Protein AF-0000000066281704 (afdb_homodimer)

Nearest PDB structures (foldseek):
  2lcq-assembly1_A  TM=7.333E-01  e=1.229E-03  Pyrococcus horikoshii OT3
  7by2-assembly1_B-2  TM=7.118E-01  e=7.575E-03  Klebsiella pneumoniae
  4dio-assembly1_B  TM=2.369E-01  e=4.010E+00  Sinorhizobium meliloti SM11
  2lcq-assembly1_A  TM=7.331E-01  e=1.229E-03  Pyrococcus horikoshii OT3
  7by2-assembly1_B-2  TM=7.119E-01  e=7.575E-03  Klebsiella pneumoniae

InterPro domains:
  IPR002716 PIN domain [PF01850] (2-111)
  IPR022907 VapC family [MF_00265] (2-119)
  IPR029060 PIN-like domain superfamily [SSF88723] (1-117)

Structure (mmCIF, N/CA/C/O backbone):
data_AF-0000000066281704-model_v1
#
loop_
_entity.id
_entity.type
_entity.pdbx_description
1 polymer 'Ribonuclease VapC32'
#
loop_
_atom_site.group_PDB
_atom_site.id
_atom_site.type_symbol
_atom_site.label_atom_id
_atom_site.label_alt_id
_atom_site.label_comp_id
_atom_site.label_asym_id
_atom_site.label_entity_id
_atom_site.label_seq_id
_atom_site.pdbx_PDB_ins_code
_atom_site.Cartn_x
_atom_site.Cartn_y
_atom_site.Cartn_z
_atom_site.occupancy
_atom_site.B_iso_or_equiv
_atom_site.auth_seq_id
_atom_site.auth_comp_id
_atom_site.auth_asym_id
_atom_site.auth_atom_id
_atom_site.pdbx_PDB_model_num
ATOM 1 N N . MET A 1 1 ? -9.922 14.062 14.898 1 96.94 1 MET A N 1
ATOM 2 C CA . MET A 1 1 ? -8.648 13.797 14.234 1 96.94 1 MET A CA 1
ATOM 3 C C . MET A 1 1 ? -8.859 13.508 12.75 1 96.94 1 MET A C 1
ATOM 5 O O . MET A 1 1 ? -9.828 12.844 12.375 1 96.94 1 MET A O 1
ATOM 9 N N . ILE A 1 2 ? -7.961 14.07 11.945 1 98.62 2 ILE A N 1
ATOM 10 C CA . ILE A 1 2 ? -8.102 13.93 10.5 1 98.62 2 ILE A CA 1
ATOM 11 C C . ILE A 1 2 ? -6.891 13.195 9.93 1 98.62 2 ILE A C 1
ATOM 13 O O . ILE A 1 2 ? -5.75 13.633 10.117 1 98.62 2 ILE A O 1
ATOM 17 N N . LEU A 1 3 ? -7.156 12.055 9.312 1 98.88 3 LEU A N 1
ATOM 18 C CA . LEU A 1 3 ? -6.105 11.398 8.539 1 98.88 3 LEU A CA 1
ATOM 19 C C . LEU A 1 3 ? -5.918 12.086 7.191 1 98.88 3 LEU A C 1
ATOM 21 O O . LEU A 1 3 ? -6.828 12.094 6.359 1 98.88 3 LEU A O 1
ATOM 25 N N . VAL A 1 4 ? -4.723 12.648 7.016 1 98.75 4 VAL A N 1
ATOM 26 C CA . VAL A 1 4 ? -4.434 13.391 5.793 1 98.75 4 VAL A CA 1
ATOM 27 C C . VAL A 1 4 ? -3.758 12.469 4.781 1 98.75 4 VAL A C 1
ATOM 29 O O . VAL A 1 4 ? -2.686 11.922 5.051 1 98.75 4 VAL A O 1
ATOM 32 N N . ASP A 1 5 ? -4.348 12.312 3.641 1 98.5 5 ASP A N 1
ATOM 33 C CA . ASP A 1 5 ? -3.896 11.406 2.584 1 98.5 5 ASP A CA 1
ATOM 34 C C . ASP A 1 5 ? -2.74 12.016 1.796 1 98.5 5 ASP A C 1
ATOM 36 O O . ASP A 1 5 ? -2.506 13.227 1.864 1 98.5 5 ASP A O 1
ATOM 40 N N . THR A 1 6 ? -2.078 11.148 1.056 1 98.19 6 THR A N 1
ATOM 41 C CA . THR A 1 6 ? -0.899 11.516 0.283 1 98.19 6 THR A CA 1
ATOM 42 C C . THR A 1 6 ? -1.22 12.656 -0.681 1 98.19 6 THR A C 1
ATOM 44 O O . THR A 1 6 ? -0.426 13.586 -0.838 1 98.19 6 THR A O 1
ATOM 47 N N . SER A 1 7 ? -2.377 12.617 -1.315 1 97 7 SER A N 1
ATOM 48 C CA . SER A 1 7 ? -2.756 13.609 -2.314 1 97 7 SER A CA 1
ATOM 49 C C . SER A 1 7 ? -2.807 15.008 -1.708 1 97 7 SER A C 1
ATOM 51 O O . SER A 1 7 ? -2.453 15.992 -2.367 1 97 7 SER A O 1
ATOM 53 N N . VAL A 1 8 ? -3.188 15.156 -0.503 1 98.06 8 VAL A N 1
ATOM 54 C CA . VAL A 1 8 ? -3.275 16.453 0.181 1 98.06 8 VAL A CA 1
ATOM 55 C C . VAL A 1 8 ? -1.877 16.922 0.574 1 98.06 8 VAL A C 1
ATOM 57 O O . VAL A 1 8 ? -1.531 18.078 0.376 1 98.06 8 VAL A O 1
ATOM 60 N N . TRP A 1 9 ? -1.054 16.031 1.087 1 98.25 9 TRP A N 1
ATOM 61 C CA . TRP A 1 9 ? 0.302 16.359 1.504 1 98.25 9 TRP A CA 1
ATOM 62 C C . TRP A 1 9 ? 1.131 16.859 0.32 1 98.25 9 TRP A C 1
ATOM 64 O O . TRP A 1 9 ? 1.892 17.812 0.44 1 98.25 9 TRP A O 1
ATOM 74 N N . ILE A 1 10 ? 1.032 16.188 -0.799 1 96.81 10 ILE A N 1
ATOM 75 C CA . ILE A 1 10 ? 1.797 16.547 -1.987 1 96.81 10 ILE A CA 1
ATOM 76 C C . ILE A 1 10 ? 1.484 17.984 -2.383 1 96.81 10 ILE A C 1
ATOM 78 O O . ILE A 1 10 ? 2.395 18.781 -2.656 1 96.81 10 ILE A O 1
ATOM 82 N N . GLU A 1 11 ? 0.236 18.344 -2.381 1 96.06 11 GLU A N 1
ATOM 83 C CA . GLU A 1 11 ? -0.161 19.703 -2.729 1 96.06 11 GLU A CA 1
ATOM 84 C C . GLU A 1 11 ? 0.343 20.703 -1.692 1 96.06 11 GLU A C 1
ATOM 86 O O . GLU A 1 11 ? 0.823 21.781 -2.047 1 96.06 11 GLU A O 1
ATOM 91 N N . HIS A 1 12 ? 0.204 20.312 -0.448 1 97.31 12 HIS A N 1
ATOM 92 C CA . HIS A 1 12 ? 0.655 21.188 0.632 1 97.31 12 HIS A CA 1
ATOM 93 C C . HIS A 1 12 ? 2.152 21.469 0.53 1 97.31 12 HIS A C 1
ATOM 95 O O . HIS A 1 12 ? 2.602 22.578 0.792 1 97.31 12 HIS A O 1
ATOM 101 N N . LEU A 1 13 ? 2.932 20.438 0.185 1 97.12 13 LEU A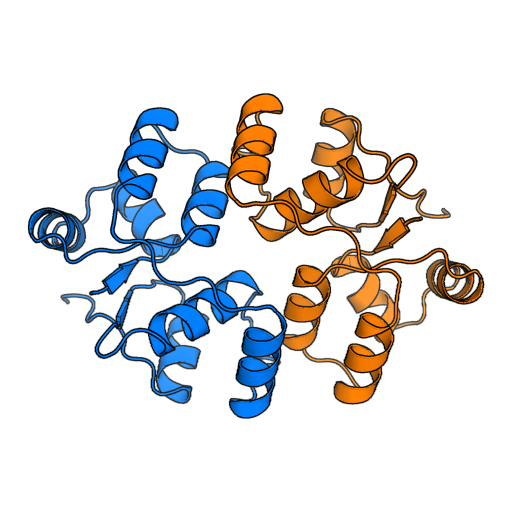 N 1
ATOM 102 C CA . LEU A 1 13 ? 4.383 20.562 0.118 1 97.12 13 LEU A CA 1
ATOM 103 C C . LEU A 1 13 ? 4.801 21.422 -1.068 1 97.12 13 LEU A C 1
ATOM 105 O O . LEU A 1 13 ? 5.902 21.984 -1.081 1 97.12 13 LEU A O 1
ATOM 109 N N . ARG A 1 14 ? 3.945 21.516 -2.086 1 95.44 14 ARG A N 1
ATOM 110 C CA . ARG A 1 14 ? 4.184 22.422 -3.215 1 95.44 14 ARG A CA 1
ATOM 111 C C . ARG A 1 14 ? 3.775 23.844 -2.875 1 95.44 14 ARG A C 1
ATOM 113 O O . ARG A 1 14 ? 4.488 24.797 -3.201 1 95.44 14 ARG A O 1
ATOM 120 N N . ALA A 1 15 ? 2.564 23.922 -2.377 1 96.44 15 ALA A N 1
ATOM 121 C CA . ALA A 1 15 ? 1.983 25.188 -1.916 1 96.44 15 ALA A CA 1
ATOM 122 C C . ALA A 1 15 ? 1.178 24.984 -0.636 1 96.44 15 ALA A C 1
ATOM 124 O O . ALA A 1 15 ? 0.18 24.25 -0.632 1 96.44 15 ALA A O 1
ATOM 125 N N . ALA A 1 16 ? 1.644 25.688 0.347 1 96.44 16 ALA A N 1
ATOM 126 C CA . ALA A 1 16 ? 1.054 25.469 1.665 1 96.44 16 ALA A CA 1
ATOM 127 C C . ALA A 1 16 ? -0.467 25.578 1.611 1 96.44 16 ALA A C 1
ATOM 129 O O . ALA A 1 16 ? -1.005 26.516 1.021 1 96.44 16 ALA A O 1
ATOM 130 N N . ASP A 1 17 ? -1.1 24.641 2.133 1 96.31 17 ASP A N 1
ATOM 131 C CA . ASP A 1 17 ? -2.549 24.641 2.312 1 96.31 17 ASP A CA 1
ATOM 132 C C . ASP A 1 17 ? -2.934 25.219 3.668 1 96.31 17 ASP A C 1
ATOM 134 O O . ASP A 1 17 ? -2.539 24.703 4.711 1 96.31 17 ASP A O 1
ATOM 138 N N . ALA A 1 18 ? -3.721 26.297 3.668 1 96.94 18 ALA A N 1
ATOM 139 C CA . ALA A 1 18 ? -4.035 27.047 4.883 1 96.94 18 ALA A CA 1
ATOM 140 C C . ALA A 1 18 ? -4.797 26.172 5.879 1 96.94 18 ALA A C 1
ATOM 142 O O . ALA A 1 18 ? -4.566 26.25 7.086 1 96.94 18 ALA A O 1
ATOM 143 N N . ARG A 1 19 ? -5.664 25.438 5.363 1 96.75 19 ARG A N 1
ATOM 144 C CA . ARG A 1 19 ? -6.441 24.562 6.242 1 96.75 19 ARG A CA 1
ATOM 145 C C . ARG A 1 19 ? -5.547 23.531 6.91 1 96.75 19 ARG A C 1
ATOM 147 O O . ARG A 1 19 ? -5.68 23.266 8.109 1 96.75 19 ARG A O 1
ATOM 154 N N . LEU A 1 20 ? -4.672 22.906 6.164 1 97.88 20 LEU A N 1
ATOM 155 C CA . LEU A 1 20 ? -3.766 21.922 6.746 1 97.88 20 LEU A CA 1
ATOM 156 C C . LEU A 1 20 ? -2.857 22.562 7.789 1 97.88 20 LEU A C 1
ATOM 158 O O . LEU A 1 20 ? -2.596 21.984 8.844 1 97.88 20 LEU A O 1
ATOM 162 N N . VAL A 1 21 ? -2.385 23.734 7.551 1 97.69 21 VAL A N 1
ATOM 163 C CA . VAL A 1 21 ? -1.551 24.453 8.5 1 97.69 21 VAL A CA 1
ATOM 164 C C . VAL A 1 21 ? -2.307 24.641 9.812 1 97.69 21 VAL A C 1
ATOM 166 O O . VAL A 1 21 ? -1.746 24.438 10.898 1 97.69 21 VAL A O 1
ATOM 169 N N . GLU A 1 22 ? -3.506 25.031 9.641 1 97.44 22 GLU A N 1
ATOM 170 C CA . GLU A 1 22 ? -4.336 25.203 10.828 1 97.44 22 GLU A CA 1
ATOM 171 C C . GLU A 1 22 ? -4.484 23.891 11.594 1 97.44 22 GLU A C 1
ATOM 173 O O . GLU A 1 22 ? -4.336 23.859 12.82 1 97.44 22 GLU A O 1
ATOM 178 N N . LEU A 1 23 ? -4.801 22.828 10.898 1 97.75 23 LEU A N 1
ATOM 179 C CA . LEU A 1 23 ? -4.98 21.516 11.516 1 97.75 23 LEU A CA 1
ATOM 180 C C . LEU A 1 23 ? -3.703 21.078 12.219 1 97.75 23 LEU A C 1
ATOM 182 O O . LEU A 1 23 ? -3.76 20.484 13.305 1 97.75 23 LEU A O 1
ATOM 186 N N . LEU A 1 24 ? -2.604 21.297 11.586 1 97.88 24 LEU A N 1
ATOM 187 C CA . LEU A 1 24 ? -1.313 20.953 12.172 1 97.88 24 LEU A CA 1
ATOM 188 C C . LEU A 1 24 ? -1.088 21.734 13.469 1 97.88 24 LEU A C 1
ATOM 190 O O . LEU A 1 24 ? -0.642 21.172 14.469 1 97.88 24 LEU A O 1
ATOM 194 N N . GLY A 1 25 ? -1.4 22.984 13.398 1 97.62 25 GLY A N 1
ATOM 195 C CA . GLY A 1 25 ? -1.274 23.828 14.586 1 97.62 25 GLY A CA 1
ATOM 196 C C . GLY A 1 25 ? -2.164 23.375 15.727 1 97.62 25 GLY A C 1
ATOM 197 O O . GLY A 1 25 ? -1.792 23.5 16.891 1 97.62 25 GLY A O 1
ATOM 198 N N . ASP A 1 26 ? -3.275 22.844 15.43 1 97.75 26 ASP A N 1
ATOM 199 C CA . ASP A 1 26 ? -4.258 22.406 16.422 1 97.75 26 ASP A CA 1
ATOM 200 C C . ASP A 1 26 ? -4.039 20.953 16.828 1 97.75 26 ASP A C 1
ATOM 202 O O . ASP A 1 26 ? -4.824 20.391 17.594 1 97.75 26 ASP A O 1
ATOM 206 N N . ASP A 1 27 ? -3.018 20.297 16.312 1 97.75 27 ASP A N 1
ATOM 207 C CA . ASP A 1 27 ? -2.73 18.891 16.562 1 97.75 27 ASP A CA 1
ATOM 208 C C . ASP A 1 27 ? -3.92 18 16.188 1 97.75 27 ASP A C 1
ATOM 210 O O . ASP A 1 27 ? -4.27 17.078 16.922 1 97.75 27 ASP A O 1
ATOM 214 N N . GLU A 1 28 ? -4.492 18.406 15.031 1 97.88 28 GLU A N 1
ATOM 215 C CA . GLU A 1 28 ? -5.695 17.688 14.602 1 97.88 28 GLU A CA 1
ATOM 216 C C . GLU A 1 28 ? -5.441 16.906 13.32 1 97.88 28 GLU A C 1
ATOM 218 O O . GLU A 1 28 ? -6.324 16.188 12.836 1 97.88 28 GLU A O 1
ATOM 223 N N . ALA A 1 29 ? -4.254 17.031 12.766 1 98.44 29 ALA A N 1
ATOM 224 C CA . ALA A 1 29 ? -3.855 16.25 11.594 1 98.44 29 ALA A CA 1
ATOM 225 C C . ALA A 1 29 ? -3.076 15.008 12 1 98.44 29 ALA A C 1
ATOM 227 O O . ALA A 1 29 ? -2.164 15.078 12.828 1 98.44 29 ALA A O 1
ATOM 228 N N . GLY A 1 30 ? -3.516 13.922 11.477 1 98.81 30 GLY A N 1
ATOM 229 C CA . GLY A 1 30 ? -2.791 12.672 11.664 1 98.81 30 GLY A CA 1
ATOM 230 C C . GLY A 1 30 ? -2.219 12.117 10.375 1 98.81 30 GLY A C 1
ATOM 231 O O . GLY A 1 30 ? -2.443 12.68 9.297 1 98.81 30 GLY A O 1
ATOM 232 N N . CYS A 1 31 ? -1.492 11.109 10.547 1 98.81 31 CYS A N 1
ATOM 233 C CA . CYS A 1 31 ? -0.806 10.469 9.43 1 98.81 31 CYS A CA 1
ATOM 234 C C . CYS A 1 31 ? -0.891 8.945 9.539 1 98.81 31 CYS A C 1
ATOM 236 O O . CYS A 1 31 ? -1.539 8.422 10.445 1 98.81 31 CYS A O 1
ATOM 238 N N . HIS A 1 32 ? -0.428 8.328 8.562 1 98.88 32 HIS A N 1
ATOM 239 C CA . HIS A 1 32 ? -0.374 6.871 8.461 1 98.88 32 HIS A CA 1
ATOM 240 C C . HIS A 1 32 ? 0.969 6.41 7.902 1 98.88 32 HIS A C 1
ATOM 242 O O . HIS A 1 32 ? 1.527 7.051 7.008 1 98.88 32 HIS A O 1
ATOM 248 N N . PRO A 1 33 ? 1.468 5.289 8.336 1 98.88 33 PRO A N 1
ATOM 249 C CA . PRO A 1 33 ? 2.75 4.801 7.816 1 98.88 33 PRO A CA 1
ATOM 250 C C . PRO A 1 33 ? 2.762 4.676 6.297 1 98.88 33 PRO A C 1
ATOM 252 O O . PRO A 1 33 ? 3.742 5.055 5.648 1 98.88 33 PRO A O 1
ATOM 255 N N . LEU A 1 34 ? 1.721 4.254 5.703 1 98.88 34 LEU A N 1
ATOM 256 C CA . LEU A 1 34 ? 1.674 4.07 4.258 1 98.88 34 LEU A CA 1
ATOM 257 C C . LEU A 1 34 ? 1.704 5.414 3.539 1 98.88 34 LEU A C 1
ATOM 259 O O . LEU A 1 34 ? 2.23 5.52 2.43 1 98.88 34 LEU A O 1
ATOM 263 N N . VAL A 1 35 ? 1.118 6.414 4.141 1 98.81 35 VAL A N 1
ATOM 264 C CA . VAL A 1 35 ? 1.194 7.762 3.582 1 98.81 35 VAL A CA 1
ATOM 265 C C . VAL A 1 35 ? 2.641 8.25 3.609 1 98.81 35 VAL A C 1
ATOM 267 O O . VAL A 1 35 ? 3.137 8.789 2.619 1 98.81 35 VAL A O 1
ATOM 270 N N . ILE A 1 36 ? 3.301 8.016 4.719 1 98.88 36 ILE A N 1
ATOM 271 C CA . ILE A 1 36 ? 4.699 8.406 4.852 1 98.88 36 ILE A CA 1
ATOM 272 C C . ILE A 1 36 ? 5.547 7.66 3.828 1 98.88 36 ILE A C 1
ATOM 274 O O . ILE A 1 36 ? 6.414 8.25 3.18 1 98.88 36 ILE A O 1
ATOM 278 N N . GLU A 1 37 ? 5.312 6.367 3.689 1 98.81 37 GLU A N 1
ATOM 279 C CA . GLU A 1 37 ? 6.051 5.574 2.715 1 98.81 37 GLU A CA 1
ATOM 280 C C . GLU A 1 37 ? 5.836 6.098 1.297 1 98.81 37 GLU A C 1
ATOM 282 O O . GLU A 1 37 ? 6.777 6.184 0.51 1 98.81 37 GLU A O 1
ATOM 287 N N . GLU A 1 38 ? 4.598 6.445 0.989 1 98.62 38 GLU A N 1
ATOM 288 C CA . GLU A 1 38 ? 4.312 7.004 -0.329 1 98.62 38 GLU A CA 1
ATOM 289 C C . GLU A 1 38 ? 5.059 8.312 -0.546 1 98.62 38 GLU A C 1
ATOM 291 O O . GLU A 1 38 ? 5.668 8.523 -1.598 1 98.62 38 GLU A O 1
ATOM 296 N N . LEU A 1 39 ? 5.043 9.188 0.404 1 98.44 39 LEU A N 1
ATOM 297 C CA . LEU A 1 39 ? 5.723 10.469 0.29 1 98.44 39 LEU A CA 1
ATOM 298 C C . LEU A 1 39 ? 7.234 10.281 0.203 1 98.44 39 LEU A C 1
ATOM 300 O O . LEU A 1 39 ? 7.91 10.992 -0.546 1 98.44 39 LEU A O 1
ATOM 304 N N . ALA A 1 40 ? 7.734 9.289 0.963 1 98.62 40 ALA A N 1
ATOM 305 C CA . ALA A 1 40 ? 9.164 8.992 0.956 1 98.62 40 ALA A CA 1
ATOM 306 C C . ALA A 1 40 ? 9.633 8.57 -0.434 1 98.62 40 ALA A C 1
ATOM 308 O O . ALA A 1 40 ? 10.805 8.742 -0.784 1 98.62 40 ALA A O 1
ATOM 309 N N . LEU A 1 41 ? 8.734 8.07 -1.224 1 98.56 41 LEU A N 1
ATOM 310 C CA . LEU A 1 41 ? 9.07 7.582 -2.557 1 98.56 41 LEU A CA 1
ATOM 311 C C . LEU A 1 41 ? 8.922 8.695 -3.592 1 98.56 41 LEU A C 1
ATOM 313 O O . LEU A 1 41 ? 9.359 8.547 -4.734 1 98.56 41 LEU A O 1
ATOM 317 N N . GLY A 1 42 ? 8.227 9.75 -3.182 1 97.31 42 GLY A N 1
ATOM 318 C CA . GLY A 1 42 ? 8.086 10.898 -4.062 1 97.31 42 GLY A CA 1
ATOM 319 C C . GLY A 1 42 ? 9.281 11.836 -4.02 1 97.31 42 GLY A C 1
ATOM 320 O O . GLY A 1 42 ? 10.266 11.562 -3.33 1 97.31 42 GLY A O 1
ATOM 321 N N . SER A 1 43 ? 9.148 12.852 -4.891 1 93.75 43 SER A N 1
ATOM 322 C CA . SER A 1 43 ? 10.156 13.906 -4.879 1 93.75 43 SER A CA 1
ATOM 323 C C . SER A 1 43 ? 9.727 15.078 -4 1 93.75 43 SER A C 1
ATOM 325 O O . SER A 1 43 ? 8.867 15.867 -4.391 1 93.75 43 SER A O 1
ATOM 327 N N . ILE A 1 44 ? 10.258 15.156 -2.812 1 94.94 44 ILE A N 1
ATOM 328 C CA . ILE A 1 44 ? 9.875 16.234 -1.915 1 94.94 44 ILE A CA 1
ATOM 329 C C . ILE A 1 44 ? 11.117 17 -1.466 1 94.94 44 ILE A C 1
ATOM 331 O O . ILE A 1 44 ? 12.195 16.422 -1.337 1 94.94 44 ILE A O 1
ATOM 335 N N . LYS A 1 45 ? 10.938 18.312 -1.268 1 94.06 45 LYS A N 1
ATOM 336 C CA . LYS A 1 45 ? 12 19.156 -0.718 1 94.06 45 LYS A CA 1
ATOM 337 C C . LYS A 1 45 ? 12.18 18.906 0.777 1 94.06 45 LYS A C 1
ATOM 339 O O . LYS A 1 45 ? 11.203 18.656 1.492 1 94.06 45 LYS A O 1
ATOM 344 N N . GLN A 1 46 ? 13.477 19.047 1.243 1 95.62 46 GLN A N 1
ATOM 345 C CA . GLN A 1 46 ? 13.797 18.828 2.65 1 95.62 46 GLN A CA 1
ATOM 346 C C . GLN A 1 46 ? 13.234 17.484 3.133 1 95.62 46 GLN A C 1
ATOM 348 O O . GLN A 1 46 ? 12.57 17.422 4.172 1 95.62 46 GLN A O 1
ATOM 353 N N . ARG A 1 47 ? 13.453 16.469 2.434 1 95.56 47 ARG A N 1
ATOM 354 C CA . ARG A 1 47 ? 12.883 15.141 2.582 1 95.56 47 ARG A CA 1
ATOM 355 C C . ARG A 1 47 ? 12.984 14.656 4.023 1 95.56 47 ARG A C 1
ATOM 357 O O . ARG A 1 47 ? 11.977 14.305 4.641 1 95.56 47 ARG A O 1
ATOM 364 N N . ASP A 1 48 ? 14.211 14.688 4.578 1 96 48 ASP A N 1
ATOM 365 C CA . ASP A 1 48 ? 14.414 14.133 5.914 1 96 48 ASP A CA 1
ATOM 366 C C . ASP A 1 48 ? 13.633 14.922 6.961 1 96 48 ASP A C 1
ATOM 368 O O . ASP A 1 48 ? 13.055 14.336 7.883 1 96 48 ASP A O 1
ATOM 372 N N . VAL A 1 49 ? 13.578 16.188 6.812 1 97.5 49 VAL A N 1
ATOM 373 C CA . VAL A 1 49 ? 12.852 17.047 7.738 1 97.5 49 VAL A CA 1
ATOM 374 C C . VAL A 1 49 ? 11.352 16.766 7.645 1 97.5 49 VAL A C 1
ATOM 376 O O . VAL A 1 49 ? 10.688 16.578 8.664 1 97.5 49 VAL A O 1
ATOM 379 N N . VAL A 1 50 ? 10.867 16.688 6.406 1 97.94 50 VAL A N 1
ATOM 380 C CA . VAL A 1 50 ? 9.445 16.469 6.184 1 97.94 50 VAL A CA 1
ATOM 381 C C . VAL A 1 50 ? 9.031 15.117 6.738 1 97.94 50 VAL A C 1
ATOM 383 O O . VAL A 1 50 ? 8.039 15.008 7.461 1 97.94 50 VAL A O 1
ATOM 386 N N . LEU A 1 51 ? 9.805 14.086 6.457 1 98.38 51 LEU A N 1
ATOM 387 C CA . LEU A 1 51 ? 9.469 12.742 6.914 1 98.38 51 LEU A CA 1
ATOM 388 C C . LEU A 1 51 ? 9.508 12.656 8.438 1 98.38 51 LEU A C 1
ATOM 390 O O . LEU A 1 51 ? 8.68 11.984 9.047 1 98.38 51 LEU A O 1
ATOM 394 N N . ASP A 1 52 ? 10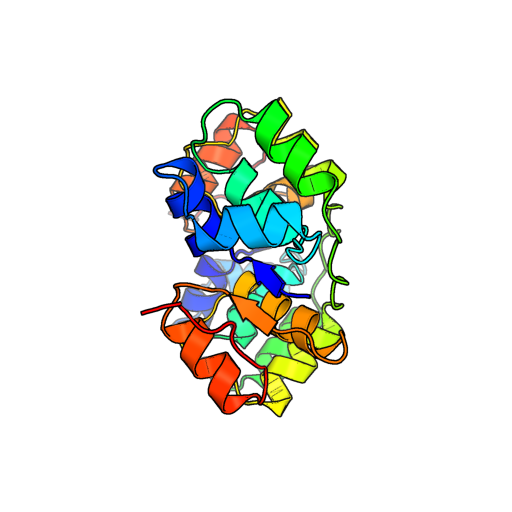.461 13.344 9.031 1 98.06 52 ASP A N 1
ATOM 395 C CA . ASP A 1 52 ? 10.555 13.391 10.484 1 98.06 52 ASP A CA 1
ATOM 396 C C . ASP A 1 52 ? 9.328 14.07 11.094 1 98.06 52 ASP A C 1
ATOM 398 O O . ASP A 1 52 ? 8.797 13.617 12.102 1 98.06 52 ASP A O 1
ATOM 402 N N . LEU A 1 53 ? 8.883 15.148 10.516 1 98.06 53 LEU A N 1
ATOM 403 C CA . LEU A 1 53 ? 7.711 15.875 11.008 1 98.06 53 LEU A CA 1
ATOM 404 C C . LEU A 1 53 ? 6.457 15.016 10.906 1 98.06 53 LEU A C 1
ATOM 406 O O . LEU A 1 53 ? 5.656 14.961 11.836 1 98.06 53 LEU A O 1
ATOM 410 N N . LEU A 1 54 ? 6.332 14.352 9.812 1 98.62 54 LEU A N 1
ATOM 411 C CA . LEU A 1 54 ? 5.176 13.484 9.617 1 98.62 54 LEU A CA 1
ATOM 412 C C . LEU A 1 54 ? 5.16 12.352 10.633 1 98.62 54 LEU A C 1
ATOM 414 O O . LEU A 1 54 ? 4.098 11.977 11.141 1 98.62 54 LEU A O 1
ATOM 418 N N . ALA A 1 55 ? 6.363 11.805 10.906 1 98.38 55 ALA A N 1
ATOM 419 C CA . ALA A 1 55 ? 6.496 10.695 11.844 1 98.38 55 ALA A CA 1
ATOM 420 C C . ALA A 1 55 ? 6.094 11.109 13.258 1 98.38 55 ALA A C 1
ATOM 422 O O . ALA A 1 55 ? 5.797 10.266 14.102 1 98.38 55 ALA A O 1
ATOM 423 N N . ASN A 1 56 ? 6.062 12.391 13.516 1 98 56 ASN A N 1
ATOM 424 C CA . ASN A 1 56 ? 5.781 12.898 14.859 1 98 56 ASN A CA 1
ATOM 425 C C . ASN A 1 56 ? 4.312 13.289 15.016 1 98 56 ASN A C 1
ATOM 427 O O . ASN A 1 56 ? 3.879 13.664 16.109 1 98 56 ASN A O 1
ATOM 431 N N . LEU A 1 57 ? 3.547 13.195 13.984 1 98.69 57 LEU A N 1
ATOM 432 C CA . LEU A 1 57 ? 2.107 13.414 14.078 1 98.69 57 LEU A CA 1
ATOM 433 C C . LEU A 1 57 ? 1.421 12.219 14.742 1 98.69 57 LEU A C 1
ATOM 435 O O . LEU A 1 57 ? 2.047 11.188 14.961 1 98.69 57 LEU A O 1
ATOM 439 N N . TYR A 1 58 ? 0.143 12.469 15.172 1 98.5 58 TYR A N 1
ATOM 440 C CA . TYR A 1 58 ? -0.667 11.32 15.555 1 98.5 58 TYR A CA 1
ATOM 441 C C . TYR A 1 58 ? -0.663 10.258 14.453 1 98.5 58 TYR A C 1
ATOM 443 O O . TYR A 1 58 ? -0.971 10.555 13.297 1 98.5 58 TYR A O 1
ATOM 451 N N . GLN A 1 59 ? -0.255 9.055 14.82 1 98.81 59 GLN A N 1
ATOM 452 C CA . GLN A 1 59 ? -0.264 7.961 13.852 1 98.81 59 GLN A CA 1
ATOM 453 C C . GLN A 1 59 ? -1.537 7.129 13.969 1 98.81 59 GLN A C 1
ATOM 455 O O . GLN A 1 59 ? -1.818 6.566 15.031 1 98.81 59 GLN A O 1
ATOM 460 N N . PHE A 1 60 ? -2.24 7.117 12.891 1 98.81 60 PHE A N 1
ATOM 461 C CA . PHE A 1 60 ? -3.434 6.277 12.867 1 98.81 60 PHE A CA 1
ATOM 462 C C . PHE A 1 60 ? -3.059 4.805 12.961 1 98.81 60 PHE A C 1
ATOM 464 O O . PHE A 1 60 ? -1.984 4.402 12.508 1 98.81 60 PHE A O 1
ATOM 471 N N . PRO A 1 61 ? -3.986 3.969 13.547 1 98.56 61 PRO A N 1
ATOM 472 C CA . PRO A 1 61 ? -3.695 2.539 13.664 1 98.56 61 PRO A CA 1
ATOM 473 C C . PRO A 1 61 ? -3.598 1.846 12.312 1 98.56 61 PRO A C 1
ATOM 475 O O . PRO A 1 61 ? -4.344 2.182 11.383 1 98.56 61 PRO A O 1
ATOM 478 N N . VAL A 1 62 ? -2.697 0.923 12.195 1 98.56 62 VAL A N 1
ATOM 479 C CA . VAL A 1 62 ? -2.551 0.094 11.008 1 98.56 62 VAL A CA 1
ATOM 480 C C . VAL A 1 62 ? -3.486 -1.109 11.094 1 98.56 62 VAL A C 1
ATOM 482 O O . VAL A 1 62 ? -3.428 -1.88 12.055 1 98.56 62 VAL A O 1
ATOM 485 N N . VAL A 1 63 ? -4.379 -1.188 10.141 1 98.25 63 VAL A N 1
ATOM 486 C CA . VAL A 1 63 ? -5.27 -2.344 10.102 1 98.25 63 VAL A CA 1
ATOM 487 C C . VAL A 1 63 ? -4.504 -3.564 9.586 1 98.25 63 VAL A C 1
ATOM 489 O O . VAL A 1 63 ? -3.588 -3.436 8.773 1 98.25 63 VAL A O 1
ATOM 492 N N . THR A 1 64 ? -4.879 -4.75 10.094 1 98.19 64 THR A N 1
ATOM 493 C CA . THR A 1 64 ? -4.23 -5.98 9.656 1 98.19 64 THR A CA 1
ATOM 494 C C . THR A 1 64 ? -4.699 -6.371 8.258 1 98.19 64 THR A C 1
ATOM 496 O O . THR A 1 64 ? -5.746 -5.914 7.797 1 98.19 64 THR A O 1
ATOM 499 N N . HIS A 1 65 ? -3.885 -7.184 7.66 1 98.44 65 HIS A N 1
ATOM 500 C CA . HIS A 1 65 ? -4.242 -7.762 6.371 1 98.44 65 HIS A CA 1
ATOM 501 C C . HIS A 1 65 ? -5.645 -8.367 6.402 1 98.44 65 HIS A C 1
ATOM 503 O O . HIS A 1 65 ? -6.465 -8.086 5.523 1 98.44 65 HIS A O 1
ATOM 509 N N . ASP A 1 66 ? -5.957 -9.164 7.434 1 98.25 66 ASP A N 1
ATOM 510 C CA . ASP A 1 66 ? -7.27 -9.797 7.547 1 98.25 66 ASP A CA 1
ATOM 511 C C . ASP A 1 66 ? -8.367 -8.75 7.688 1 98.25 66 ASP A C 1
ATOM 513 O O . ASP A 1 66 ? -9.453 -8.898 7.129 1 98.25 66 ASP A O 1
ATOM 517 N N . GLU A 1 67 ? -8.148 -7.738 8.43 1 98.25 67 GLU A N 1
ATOM 518 C CA . GLU A 1 67 ? -9.125 -6.668 8.609 1 98.25 67 GLU A CA 1
ATOM 519 C C . GLU A 1 67 ? -9.391 -5.934 7.301 1 98.25 67 GLU A C 1
ATOM 521 O O . GLU A 1 67 ? -10.539 -5.582 7 1 98.25 67 GLU A O 1
ATOM 526 N N . VAL A 1 68 ? -8.344 -5.676 6.516 1 98.38 68 VAL A N 1
ATOM 527 C CA . VAL A 1 68 ? -8.508 -5.02 5.223 1 98.38 68 VAL A CA 1
ATOM 528 C C . VAL A 1 68 ? -9.367 -5.883 4.309 1 98.38 68 VAL A C 1
ATOM 530 O O . VAL A 1 68 ? -10.312 -5.391 3.688 1 98.38 68 VAL A O 1
ATOM 533 N N . LEU A 1 69 ? -9.039 -7.195 4.27 1 98.38 69 LEU A N 1
ATOM 534 C CA . LEU A 1 69 ? -9.805 -8.086 3.404 1 98.38 69 LEU A CA 1
ATOM 535 C C . LEU A 1 69 ? -11.266 -8.164 3.857 1 98.38 69 LEU A C 1
ATOM 537 O O . LEU A 1 69 ? -12.172 -8.211 3.027 1 98.38 69 LEU A O 1
ATOM 541 N N . ARG A 1 70 ? -11.469 -8.188 5.145 1 97.62 70 ARG A N 1
ATOM 542 C CA . ARG A 1 70 ? -12.836 -8.18 5.664 1 97.62 70 ARG A CA 1
ATOM 543 C C . ARG A 1 70 ? -13.562 -6.898 5.262 1 97.62 70 ARG A C 1
ATOM 545 O O . ARG A 1 70 ? -14.727 -6.945 4.852 1 97.62 70 ARG A O 1
ATOM 552 N N . LEU A 1 71 ? -12.922 -5.801 5.387 1 97.56 71 LEU A N 1
ATOM 553 C CA . LEU A 1 71 ? -13.492 -4.516 5.004 1 97.56 71 LEU A CA 1
ATOM 554 C C . LEU A 1 71 ? -13.859 -4.504 3.523 1 97.56 71 LEU A C 1
ATOM 556 O O . LEU A 1 71 ? -14.969 -4.098 3.158 1 97.56 71 LEU A O 1
ATOM 560 N N . VAL A 1 72 ? -12.914 -4.934 2.662 1 97.94 72 VAL A N 1
ATOM 561 C CA . VAL A 1 72 ? -13.133 -4.973 1.219 1 97.94 72 VAL A CA 1
ATOM 562 C C . VAL A 1 72 ? -14.352 -5.844 0.901 1 97.94 72 VAL A C 1
ATOM 564 O O . VAL A 1 72 ? -15.188 -5.469 0.081 1 97.94 72 VAL A O 1
ATOM 567 N N . GLY A 1 73 ? -14.398 -7.004 1.564 1 97 73 GLY A N 1
ATOM 568 C CA . GLY A 1 73 ? -15.523 -7.902 1.362 1 97 73 GLY A CA 1
ATOM 569 C C . GLY A 1 73 ? -16.844 -7.332 1.855 1 97 73 GLY A C 1
ATOM 570 O O . GLY A 1 73 ? -17.828 -7.309 1.119 1 97 73 GLY A O 1
ATOM 571 N N . ARG A 1 74 ? -16.875 -6.824 3.023 1 96.56 74 ARG A N 1
ATOM 572 C CA . ARG A 1 74 ? -18.094 -6.34 3.67 1 96.56 74 ARG A CA 1
ATOM 573 C C . ARG A 1 74 ? -18.672 -5.145 2.918 1 96.56 74 ARG A C 1
ATOM 575 O O . ARG A 1 74 ? -19.891 -5.023 2.787 1 96.56 74 ARG A O 1
ATOM 582 N N . ARG A 1 75 ? -17.828 -4.328 2.406 1 96.88 75 ARG A N 1
ATOM 583 C CA . ARG A 1 75 ? -18.297 -3.098 1.777 1 96.88 75 ARG A CA 1
ATOM 584 C C . ARG A 1 75 ? -18.266 -3.211 0.257 1 96.88 75 ARG A C 1
ATOM 586 O O . ARG A 1 75 ? -18.531 -2.24 -0.449 1 96.88 75 ARG A O 1
ATOM 593 N N . ARG A 1 76 ? -17.875 -4.391 -0.232 1 96.44 76 ARG A N 1
ATOM 594 C CA . ARG A 1 76 ? -17.828 -4.652 -1.667 1 96.44 76 ARG A CA 1
ATOM 595 C C . ARG A 1 76 ? -17.031 -3.578 -2.391 1 96.44 76 ARG A C 1
ATOM 597 O O . ARG A 1 76 ? -17.516 -2.969 -3.346 1 96.44 76 ARG A O 1
ATOM 604 N N . LEU A 1 77 ? -15.797 -3.385 -2.016 1 97.75 77 LEU A N 1
ATOM 605 C CA . LEU A 1 77 ? -14.984 -2.26 -2.461 1 97.75 77 LEU A CA 1
ATOM 606 C C . LEU A 1 77 ? -14.258 -2.594 -3.758 1 97.75 77 LEU A C 1
ATOM 608 O O . LEU A 1 77 ? -13.492 -1.777 -4.273 1 97.75 77 LEU A O 1
ATOM 612 N N . TRP A 1 78 ? -14.469 -3.846 -4.277 1 97.38 78 TRP A N 1
ATOM 613 C CA . TRP A 1 78 ? -13.766 -4.23 -5.496 1 97.38 78 TRP A CA 1
ATOM 614 C C . TRP A 1 78 ? -14.359 -3.525 -6.711 1 97.38 78 TRP A C 1
ATOM 616 O O . TRP A 1 78 ? -15.539 -3.17 -6.715 1 97.38 78 TRP A O 1
ATOM 626 N N . GLY A 1 79 ? -13.469 -3.285 -7.699 1 96.62 79 GLY A N 1
ATOM 627 C CA . GLY A 1 79 ? -13.93 -2.725 -8.961 1 96.62 79 GLY A CA 1
ATOM 628 C C . GLY A 1 79 ? -14.172 -1.229 -8.898 1 96.62 79 GLY A C 1
ATOM 629 O O . GLY A 1 79 ? -14.852 -0.667 -9.75 1 96.62 79 GLY A O 1
ATOM 630 N N . ARG A 1 80 ? -13.531 -0.535 -7.949 1 96.88 80 ARG A N 1
ATOM 631 C CA . ARG A 1 80 ? -13.789 0.888 -7.754 1 96.88 80 ARG A CA 1
ATOM 632 C C . ARG A 1 80 ? -12.555 1.719 -8.078 1 96.88 80 ARG A C 1
ATOM 634 O O . ARG A 1 80 ? -12.547 2.938 -7.891 1 96.88 80 ARG A O 1
ATOM 641 N N . GLY A 1 81 ? -11.484 1.101 -8.438 1 96.88 81 GLY A N 1
ATOM 642 C CA . GLY A 1 81 ? -10.266 1.816 -8.766 1 96.88 81 GLY A CA 1
ATOM 643 C C . GLY A 1 81 ? -9.43 2.16 -7.547 1 96.88 81 GLY A C 1
ATOM 644 O O . GLY A 1 81 ? -8.562 3.033 -7.605 1 96.88 81 GLY A O 1
ATOM 645 N N . LEU A 1 82 ? -9.695 1.525 -6.43 1 98 82 LEU A N 1
ATOM 646 C CA . LEU A 1 82 ? -8.93 1.75 -5.207 1 98 82 LEU A CA 1
ATOM 647 C C . LEU A 1 82 ? -7.691 0.859 -5.168 1 98 82 LEU A C 1
ATOM 649 O O . LEU A 1 82 ? -7.719 -0.268 -5.668 1 98 82 LEU A O 1
ATOM 653 N N . GLY A 1 83 ? -6.629 1.351 -4.551 1 97.94 83 GLY A N 1
ATOM 654 C CA . GLY A 1 83 ? -5.465 0.525 -4.27 1 97.94 83 GLY A CA 1
ATOM 655 C C . GLY A 1 83 ? -5.422 0.024 -2.84 1 97.94 83 GLY A C 1
ATOM 656 O O . GLY A 1 83 ? -6.301 0.345 -2.037 1 97.94 83 GLY A O 1
ATOM 657 N N . ALA A 1 84 ? -4.387 -0.773 -2.623 1 98.56 84 ALA A N 1
ATOM 658 C CA . ALA A 1 84 ? -4.223 -1.343 -1.288 1 98.56 84 ALA A CA 1
ATOM 659 C C . ALA A 1 84 ? -4.059 -0.246 -0.24 1 98.56 84 ALA A C 1
ATOM 661 O O . ALA A 1 84 ? -4.645 -0.319 0.842 1 98.56 84 ALA A O 1
ATOM 662 N N . VAL A 1 85 ? -3.324 0.822 -0.563 1 98.62 85 VAL A N 1
ATOM 663 C CA . VAL A 1 85 ? -3.102 1.916 0.376 1 98.62 85 VAL A CA 1
ATOM 664 C C . VAL A 1 85 ? -4.43 2.604 0.692 1 98.62 85 VAL A C 1
ATOM 666 O O . VAL A 1 85 ? -4.73 2.877 1.855 1 98.62 85 VAL A O 1
ATOM 669 N N . ASP A 1 86 ? -5.262 2.807 -0.328 1 98.56 86 ASP A N 1
ATOM 670 C CA . ASP A 1 86 ? -6.566 3.432 -0.123 1 98.56 86 ASP A CA 1
ATOM 671 C C . ASP A 1 86 ? -7.406 2.633 0.871 1 98.56 86 ASP A C 1
ATOM 673 O O . ASP A 1 86 ? -7.996 3.203 1.791 1 98.56 86 ASP A O 1
ATOM 677 N N . ALA A 1 87 ? -7.48 1.332 0.675 1 98.62 87 ALA A N 1
ATOM 678 C CA . ALA A 1 87 ? -8.289 0.478 1.544 1 98.62 87 ALA A CA 1
ATOM 679 C C . ALA A 1 87 ? -7.762 0.498 2.977 1 98.62 87 ALA A C 1
ATOM 681 O O . ALA A 1 87 ? -8.539 0.463 3.932 1 98.62 87 ALA A O 1
ATOM 682 N N . ASN A 1 88 ? -6.465 0.521 3.107 1 98.81 88 ASN A N 1
ATOM 683 C CA . ASN A 1 88 ? -5.867 0.601 4.438 1 98.81 88 ASN A CA 1
ATOM 684 C C . ASN A 1 88 ? -6.219 1.915 5.129 1 98.81 88 ASN A C 1
ATOM 686 O O . ASN A 1 88 ? -6.535 1.93 6.32 1 98.81 88 ASN A O 1
ATOM 690 N N . LEU A 1 89 ? -6.191 3.012 4.367 1 98.75 89 LEU A N 1
ATOM 691 C CA . LEU A 1 89 ? -6.551 4.305 4.941 1 98.75 89 LEU A CA 1
ATOM 692 C C . LEU A 1 89 ? -8.016 4.324 5.355 1 98.75 89 LEU A C 1
ATOM 694 O O . LEU A 1 89 ? -8.352 4.816 6.438 1 98.75 89 LEU A O 1
ATOM 698 N N . LEU A 1 90 ? -8.844 3.775 4.52 1 98.38 90 LEU A N 1
ATOM 699 C CA . LEU A 1 90 ? -10.266 3.672 4.828 1 98.38 90 LEU A CA 1
ATOM 700 C C . LEU A 1 90 ? -10.484 2.891 6.121 1 98.38 90 LEU A C 1
ATOM 702 O O . LEU A 1 90 ? -11.219 3.342 7.008 1 98.38 90 LEU A O 1
ATOM 706 N N . GLY A 1 91 ? -9.875 1.742 6.246 1 98.31 91 GLY A N 1
ATOM 707 C CA . GLY A 1 91 ? -9.992 0.933 7.449 1 98.31 91 GLY A CA 1
ATOM 708 C C . GLY A 1 91 ? -9.445 1.618 8.688 1 98.31 91 GLY A C 1
ATOM 709 O O . GLY A 1 91 ? -10.039 1.538 9.766 1 98.31 91 GLY A O 1
ATOM 710 N N . SER A 1 92 ? -8.305 2.285 8.555 1 98.69 92 SER A N 1
ATOM 711 C CA . SER A 1 92 ? -7.637 2.971 9.656 1 98.69 92 SER A CA 1
ATOM 712 C C . SER A 1 92 ? -8.523 4.066 10.242 1 98.69 92 SER A C 1
ATOM 714 O O . SER A 1 92 ? -8.688 4.156 11.461 1 98.69 92 SER A O 1
ATOM 716 N N . VAL A 1 93 ? -9.086 4.859 9.375 1 98.44 93 VAL A N 1
ATOM 717 C CA . VAL A 1 93 ? -9.93 5.957 9.828 1 98.44 93 VAL A CA 1
ATOM 718 C C . VAL A 1 93 ? -11.18 5.402 10.516 1 98.44 93 VAL A C 1
ATOM 720 O O . VAL A 1 93 ? -11.641 5.949 11.523 1 98.44 93 VAL A O 1
ATOM 723 N N . ALA A 1 94 ? -11.711 4.305 10.031 1 96.81 94 ALA A N 1
ATOM 724 C CA . ALA A 1 94 ? -12.922 3.695 10.578 1 96.81 94 ALA A CA 1
ATOM 725 C C . ALA A 1 94 ? -12.688 3.188 11.992 1 96.81 94 ALA A C 1
ATOM 727 O O . ALA A 1 94 ? -13.633 3.037 12.773 1 96.81 94 ALA A O 1
ATOM 728 N N . LEU A 1 95 ? -11.469 2.902 12.375 1 96.69 95 LEU A N 1
ATOM 729 C CA . LEU A 1 95 ? -11.141 2.344 13.68 1 96.69 95 LEU A CA 1
ATOM 730 C C . LEU A 1 95 ? -11.07 3.441 14.734 1 96.69 95 LEU A C 1
ATOM 732 O O . LEU A 1 95 ? -11.062 3.156 15.938 1 96.69 95 LEU A O 1
ATOM 736 N N . VAL A 1 96 ? -10.922 4.664 14.281 1 97.19 96 VAL A N 1
ATOM 737 C CA . VAL A 1 96 ? -10.75 5.781 15.203 1 97.19 96 VAL A CA 1
ATOM 738 C C . VAL A 1 96 ? -12.055 6.57 15.305 1 97.19 96 VAL A C 1
ATOM 740 O O . VAL A 1 96 ? -12.477 7.219 14.344 1 97.19 96 VAL A O 1
ATOM 743 N N . GLY A 1 97 ? -12.703 6.461 16.469 1 95.62 97 GLY A N 1
ATOM 744 C CA . GLY A 1 97 ? -13.977 7.129 16.688 1 95.62 97 GLY A CA 1
ATOM 745 C C . GLY A 1 97 ? -13.938 8.609 16.359 1 95.62 97 GLY A C 1
ATOM 746 O O . GLY A 1 97 ? -13.086 9.344 16.875 1 95.62 97 GLY A O 1
ATOM 747 N N . GLY A 1 98 ? -14.852 9.031 15.406 1 96.06 98 GLY A N 1
ATOM 748 C CA . GLY A 1 98 ? -14.992 10.445 15.102 1 96.06 98 GLY A CA 1
ATOM 749 C C . GLY A 1 98 ? -13.953 10.945 14.109 1 96.06 98 GLY A C 1
ATOM 750 O O . GLY A 1 98 ? -13.945 12.125 13.758 1 96.06 98 GLY A O 1
ATOM 751 N N . ALA A 1 99 ? -13.094 10.086 13.656 1 98.12 99 ALA A N 1
ATOM 752 C CA . ALA A 1 99 ? -12.047 10.508 12.734 1 98.12 99 ALA A CA 1
ATOM 753 C C . ALA A 1 99 ? -12.602 10.727 11.328 1 98.12 99 ALA A C 1
ATOM 755 O O . ALA A 1 99 ? -13.68 10.227 11 1 98.12 99 ALA A O 1
ATOM 756 N N . ARG A 1 100 ? -11.898 11.469 10.555 1 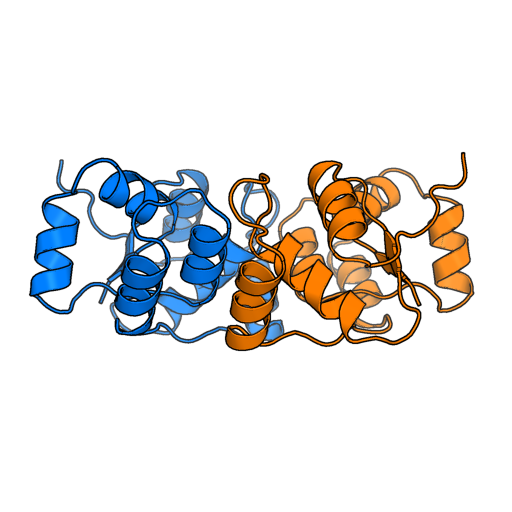98.62 100 ARG A N 1
ATOM 757 C CA . ARG A 1 100 ? -12.242 11.773 9.172 1 98.62 100 ARG A CA 1
ATOM 758 C C . ARG A 1 100 ? -11.047 11.57 8.242 1 98.62 100 ARG A C 1
ATOM 760 O O . ARG A 1 100 ? -9.898 11.594 8.695 1 98.62 100 ARG A O 1
ATOM 767 N N . LEU A 1 101 ? -11.367 11.312 7.016 1 98.75 101 LEU A N 1
ATOM 768 C CA . LEU A 1 101 ? -10.336 11.219 5.984 1 98.75 101 LEU A CA 1
ATOM 769 C C . LEU A 1 101 ? -10.32 12.469 5.113 1 98.75 101 LEU A C 1
ATOM 771 O O . LEU A 1 101 ? -11.383 12.969 4.719 1 98.75 101 LEU A O 1
ATOM 775 N N . TRP A 1 102 ? -9.148 13.047 4.922 1 98.75 102 TRP A N 1
ATOM 776 C CA . TRP A 1 102 ? -8.969 14.133 3.961 1 98.75 102 TRP A CA 1
ATOM 777 C C . TRP A 1 102 ? -8.148 13.664 2.76 1 98.75 102 TRP A C 1
ATOM 779 O O . TRP A 1 102 ? -6.969 13.344 2.895 1 98.75 102 TRP A O 1
ATOM 789 N N . THR A 1 103 ? -8.773 13.586 1.626 1 98.31 103 THR A N 1
ATOM 790 C CA . THR A 1 103 ? -8.141 13.125 0.398 1 98.31 103 THR A CA 1
ATOM 791 C C . THR A 1 103 ? -8.641 13.914 -0.805 1 98.31 103 THR A C 1
ATOM 793 O O . THR A 1 103 ? -9.75 14.453 -0.781 1 98.31 103 THR A O 1
ATOM 796 N N . ARG A 1 104 ? -7.805 13.969 -1.748 1 97.06 104 ARG A N 1
ATOM 797 C CA . ARG A 1 104 ? -8.211 14.586 -3.002 1 97.06 104 ARG A CA 1
ATOM 798 C C . ARG A 1 104 ? -8.555 13.531 -4.051 1 97.06 104 ARG A C 1
ATOM 800 O O . ARG A 1 104 ? -8.969 13.867 -5.164 1 97.06 104 ARG A O 1
ATOM 807 N N . ASP A 1 105 ? -8.383 12.305 -3.721 1 97.12 105 ASP A N 1
ATOM 808 C CA . ASP A 1 105 ? -8.727 11.203 -4.621 1 97.12 105 ASP A CA 1
ATOM 809 C C . ASP A 1 105 ? -10.234 10.992 -4.68 1 97.12 105 ASP A C 1
ATOM 811 O O . ASP A 1 105 ? -10.852 10.602 -3.688 1 97.12 105 ASP A O 1
ATOM 815 N N . LYS A 1 106 ? -10.781 11.164 -5.883 1 97.12 106 LYS A N 1
ATOM 816 C CA . LYS A 1 106 ? -12.227 11.102 -6.062 1 97.12 106 LYS A CA 1
ATOM 817 C C . LYS A 1 106 ? -12.758 9.695 -5.797 1 97.12 106 LYS A C 1
ATOM 819 O O . LYS A 1 106 ? -13.867 9.523 -5.281 1 97.12 106 LYS A O 1
ATOM 824 N N . ARG A 1 107 ? -12.055 8.711 -6.18 1 97.75 107 ARG A N 1
ATOM 825 C CA . ARG A 1 107 ? -12.484 7.336 -5.969 1 97.75 107 ARG A CA 1
ATOM 826 C C . ARG A 1 107 ? -12.477 6.98 -4.484 1 97.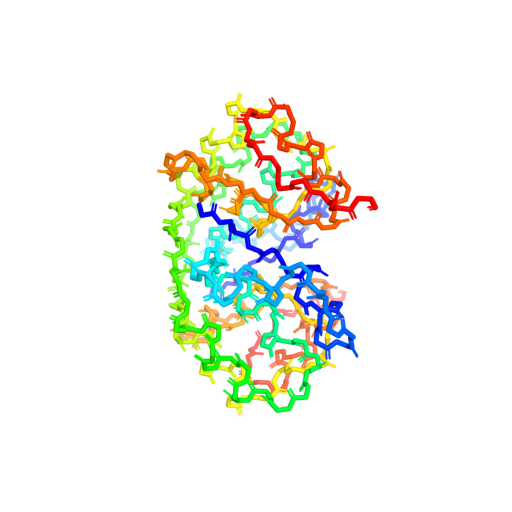75 107 ARG A C 1
ATOM 828 O O . ARG A 1 107 ? -13.383 6.297 -4 1 97.75 107 ARG A O 1
ATOM 835 N N . LEU A 1 108 ? -11.469 7.492 -3.812 1 98 108 LEU A N 1
ATOM 836 C CA . LEU A 1 108 ? -11.398 7.266 -2.373 1 98 108 LEU A CA 1
ATOM 837 C C . LEU A 1 108 ? -12.5 8.031 -1.648 1 98 108 LEU A C 1
ATOM 839 O 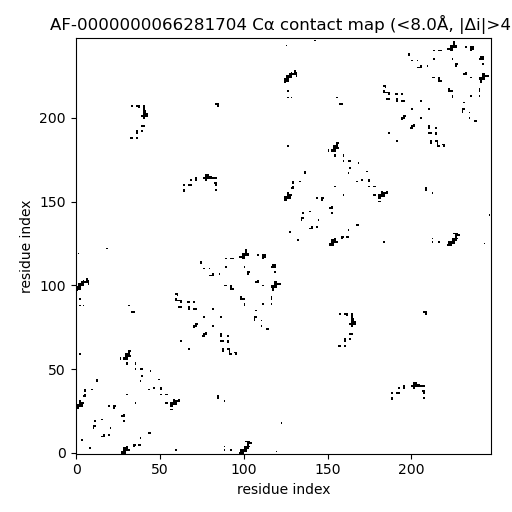O . LEU A 1 108 ? -13.094 7.516 -0.7 1 98 108 LEU A O 1
ATOM 843 N N . LYS A 1 109 ? -12.836 9.203 -2.086 1 97.62 109 LYS A N 1
ATOM 844 C CA . LYS A 1 109 ? -13.953 9.953 -1.518 1 97.62 109 LYS A CA 1
ATOM 845 C C . LYS A 1 109 ? -15.266 9.18 -1.669 1 97.62 109 LYS A C 1
ATOM 847 O O . LYS A 1 109 ? -16.047 9.086 -0.721 1 97.62 109 LYS A O 1
ATOM 852 N N . ALA A 1 110 ? -15.43 8.656 -2.859 1 97.38 110 ALA A N 1
ATOM 853 C CA . ALA A 1 110 ? -16.656 7.906 -3.123 1 97.38 110 ALA A CA 1
ATOM 854 C C . ALA A 1 110 ? -16.75 6.676 -2.225 1 97.38 110 ALA A C 1
ATOM 856 O O . ALA A 1 110 ? -17.828 6.355 -1.712 1 97.38 110 ALA A O 1
ATOM 857 N N . ALA A 1 111 ? -15.648 6.016 -2.029 1 97.25 111 ALA A N 1
ATOM 858 C CA . ALA A 1 111 ? -15.625 4.836 -1.167 1 97.25 111 ALA A CA 1
ATOM 859 C C . ALA A 1 111 ? -15.945 5.203 0.278 1 97.25 111 ALA A C 1
ATOM 861 O O . ALA A 1 111 ? -16.609 4.441 0.986 1 97.25 111 ALA A O 1
ATOM 862 N N . CYS A 1 112 ? -15.406 6.328 0.742 1 96.94 112 CYS A N 1
ATOM 863 C CA . CYS A 1 112 ? -15.727 6.809 2.082 1 96.94 112 CYS A CA 1
ATOM 864 C C . CYS A 1 112 ? -17.219 6.984 2.26 1 96.94 112 CYS A C 1
ATOM 866 O O . CYS A 1 112 ? -17.797 6.508 3.24 1 96.94 112 CYS A O 1
ATOM 868 N N . ALA A 1 113 ? -17.844 7.633 1.301 1 94.31 113 ALA A N 1
ATOM 869 C CA . ALA A 1 113 ? -19.266 7.895 1.355 1 94.31 113 ALA A CA 1
ATOM 870 C C . ALA A 1 113 ? -20.062 6.594 1.448 1 94.31 113 ALA A C 1
ATOM 872 O O . ALA A 1 113 ? -21 6.484 2.248 1 94.31 113 ALA A O 1
ATOM 873 N N . GLU A 1 114 ? -19.656 5.648 0.741 1 93.19 114 GLU A N 1
ATOM 874 C CA . GLU A 1 114 ? -20.375 4.379 0.663 1 93.19 114 GLU A CA 1
ATOM 875 C C . GLU A 1 114 ? -20.109 3.514 1.892 1 93.19 114 GLU A C 1
ATOM 877 O O . GLU A 1 114 ? -20.922 2.662 2.25 1 93.19 114 GLU A O 1
ATOM 882 N N . SER A 1 115 ? -19.016 3.744 2.537 1 94.06 115 SER A N 1
ATOM 883 C CA . SER A 1 115 ? -18.609 2.9 3.656 1 94.06 115 SER A CA 1
ATOM 884 C C . SER A 1 115 ? -18.938 3.562 4.992 1 94.06 115 SER A C 1
ATOM 886 O O . SER A 1 115 ? -18.641 3.01 6.051 1 94.06 115 SER A O 1
ATOM 888 N N . GLY A 1 116 ? -19.453 4.773 4.973 1 93.31 116 GLY A N 1
ATOM 889 C CA . GLY A 1 116 ? -19.797 5.48 6.191 1 93.31 116 GLY A CA 1
ATOM 890 C C . GLY A 1 116 ? -18.609 6.105 6.891 1 93.31 116 GLY A C 1
ATOM 891 O O . GLY A 1 116 ? -18.641 6.309 8.109 1 93.31 116 GLY A O 1
ATOM 892 N N . VAL A 1 117 ? -17.578 6.219 6.219 1 95.12 117 VAL A N 1
ATOM 893 C CA . VAL A 1 117 ? -16.406 6.914 6.758 1 95.12 117 VAL A CA 1
ATOM 894 C C . VAL A 1 117 ? -16.516 8.406 6.461 1 95.12 117 VAL A C 1
ATOM 896 O O . VAL A 1 117 ? -16.766 8.805 5.32 1 95.12 117 VAL A O 1
ATOM 899 N N . ALA A 1 118 ? -16.344 9.203 7.449 1 95.88 118 ALA A N 1
ATOM 900 C CA . ALA A 1 118 ? -16.516 10.648 7.305 1 95.88 118 ALA A CA 1
ATOM 901 C C . ALA A 1 118 ? -15.328 11.258 6.559 1 95.88 118 ALA A C 1
ATOM 903 O O . ALA A 1 118 ? -14.188 10.828 6.73 1 95.88 118 ALA A O 1
ATOM 904 N N . LEU A 1 119 ? -15.625 12.219 5.711 1 96.75 119 LEU A N 1
ATOM 905 C CA . LEU A 1 119 ? -14.617 13 4.992 1 96.75 119 LEU A CA 1
ATOM 906 C C . LEU A 1 119 ? -14.422 14.367 5.637 1 96.75 119 LEU A C 1
ATOM 908 O O . LEU A 1 119 ? -15.375 14.961 6.145 1 96.75 119 LEU A O 1
ATOM 912 N N . ALA A 1 120 ? -13.148 14.703 5.609 1 93.62 120 ALA A N 1
ATOM 913 C CA . ALA A 1 120 ? -12.891 16.062 6.066 1 93.62 120 ALA A CA 1
ATOM 914 C C . ALA A 1 120 ? -13.398 17.094 5.055 1 93.62 120 ALA A C 1
ATOM 916 O O . ALA A 1 120 ? -13.281 16.891 3.842 1 93.62 120 ALA A O 1
ATOM 917 N N . GLU A 1 121 ? -14.156 18 5.531 1 74.25 121 GLU A N 1
ATOM 918 C CA . GLU A 1 121 ? -14.758 19.031 4.68 1 74.25 121 GLU A CA 1
ATOM 919 C C . GLU A 1 121 ? -13.688 19.906 4.027 1 74.25 121 GLU A C 1
ATOM 921 O O . GLU A 1 121 ? -12.688 20.234 4.66 1 74.25 121 GLU A O 1
ATOM 926 N N . GLU A 1 122 ? -13.57 19.781 2.582 1 66.19 122 GLU A N 1
ATOM 927 C CA . GLU A 1 122 ? -12.703 20.719 1.883 1 66.19 122 GLU A CA 1
ATOM 928 C C . GLU A 1 122 ? -13.234 22.141 1.991 1 66.19 122 GLU A C 1
ATOM 930 O O . GLU A 1 122 ? -14.445 22.359 1.985 1 66.19 122 GLU A O 1
ATOM 935 N N . VAL A 1 123 ? -12.656 22.969 2.84 1 55.31 123 VAL A N 1
ATOM 936 C CA . VAL A 1 123 ? -13.148 24.328 2.936 1 55.31 123 VAL A CA 1
ATOM 937 C C . VAL A 1 123 ? -13.195 24.969 1.546 1 55.31 123 VAL A C 1
ATOM 939 O O . VAL A 1 123 ? -12.203 24.953 0.816 1 55.31 123 VAL A O 1
ATOM 942 N N . SER A 1 124 ? -14.523 25.016 0.85 1 44 124 SER A N 1
ATOM 943 C CA . SER A 1 124 ? -14.75 25.797 -0.361 1 44 124 SER A CA 1
ATOM 944 C C . SER A 1 124 ? -14.172 27.203 -0.225 1 44 124 SER A C 1
ATOM 946 O O . SER A 1 124 ? -14.156 27.781 0.869 1 44 124 SER A O 1
ATOM 948 N N . MET B 1 1 ? 12.406 -19.281 -4.594 1 96.94 1 MET B N 1
ATOM 949 C CA . MET B 1 1 ? 11.039 -18.797 -4.434 1 96.94 1 MET B CA 1
ATOM 950 C C . MET B 1 1 ? 10.852 -17.469 -5.168 1 96.94 1 MET B C 1
ATOM 952 O O . MET B 1 1 ? 11.742 -16.625 -5.18 1 96.94 1 MET B O 1
ATOM 956 N N . ILE B 1 2 ? 9.688 -17.375 -5.812 1 98.62 2 ILE B N 1
ATOM 957 C CA . ILE B 1 2 ? 9.43 -16.188 -6.621 1 98.62 2 ILE B CA 1
ATOM 958 C C . ILE B 1 2 ? 8.211 -15.445 -6.07 1 98.62 2 ILE B C 1
ATOM 960 O O . ILE B 1 2 ? 7.125 -16.016 -5.953 1 98.62 2 ILE B O 1
ATOM 964 N N . LEU B 1 3 ? 8.43 -14.203 -5.676 1 98.88 3 LEU B N 1
ATOM 965 C CA . LEU B 1 3 ? 7.297 -13.336 -5.352 1 98.88 3 LEU B CA 1
ATOM 966 C C . LEU B 1 3 ? 6.637 -12.812 -6.617 1 98.88 3 LEU B C 1
ATOM 968 O O . LEU B 1 3 ? 7.258 -12.07 -7.383 1 98.88 3 LEU B O 1
ATOM 972 N N . VAL B 1 4 ? 5.387 -13.203 -6.805 1 98.75 4 VAL B N 1
ATOM 973 C CA . VAL B 1 4 ? 4.66 -12.805 -8.008 1 98.75 4 VAL B CA 1
ATOM 974 C C . VAL B 1 4 ? 3.854 -11.539 -7.738 1 98.75 4 VAL B C 1
ATOM 976 O O . VAL B 1 4 ? 2.986 -11.523 -6.859 1 98.75 4 VAL B O 1
ATOM 979 N N . ASP B 1 5 ? 4.105 -10.508 -8.477 1 98.5 5 ASP B N 1
ATOM 980 C CA . ASP B 1 5 ? 3.498 -9.195 -8.312 1 98.5 5 ASP B CA 1
ATOM 981 C C . ASP B 1 5 ? 2.094 -9.156 -8.914 1 98.5 5 ASP B C 1
ATOM 983 O O . ASP B 1 5 ? 1.73 -10.031 -9.711 1 98.5 5 ASP B O 1
ATOM 987 N N . THR B 1 6 ? 1.362 -8.133 -8.523 1 98.19 6 THR B N 1
ATOM 988 C CA . THR B 1 6 ? -0.028 -7.953 -8.93 1 98.19 6 THR B CA 1
ATOM 989 C C . THR B 1 6 ? -0.148 -7.934 -10.453 1 98.19 6 THR B C 1
ATOM 991 O O . THR B 1 6 ? -1.071 -8.523 -11.016 1 98.19 6 THR B O 1
ATOM 994 N N . SER B 1 7 ? 0.777 -7.277 -11.133 1 97 7 SER B N 1
ATOM 995 C CA . SER B 1 7 ? 0.72 -7.137 -12.586 1 97 7 SER B CA 1
ATOM 996 C C . SER B 1 7 ? 0.757 -8.492 -13.273 1 97 7 SER B C 1
ATOM 998 O O . SER B 1 7 ? 0.108 -8.688 -14.305 1 97 7 SER B O 1
ATOM 1000 N N . VAL B 1 8 ? 1.443 -9.438 -12.758 1 98.06 8 VAL B N 1
ATOM 1001 C CA . VAL B 1 8 ? 1.551 -10.781 -13.328 1 98.06 8 VAL B CA 1
ATOM 1002 C C . VAL B 1 8 ? 0.274 -11.57 -13.039 1 98.06 8 VAL B C 1
ATOM 1004 O O . VAL B 1 8 ? -0.267 -12.227 -13.922 1 98.06 8 VAL B O 1
ATOM 1007 N N . TRP B 1 9 ? -0.24 -11.477 -11.836 1 98.25 9 TRP B N 1
ATOM 1008 C CA . TRP B 1 9 ? -1.451 -12.195 -11.445 1 98.25 9 TRP B CA 1
ATOM 1009 C C . TRP B 1 9 ? -2.645 -11.742 -12.281 1 98.25 9 TRP B C 1
ATOM 1011 O O . TRP B 1 9 ? -3.459 -12.562 -12.711 1 98.25 9 TRP B O 1
ATOM 1021 N N . ILE B 1 10 ? -2.791 -10.461 -12.484 1 96.81 10 ILE B N 1
ATOM 1022 C CA . ILE B 1 10 ? -3.91 -9.914 -13.242 1 96.81 10 ILE B CA 1
ATOM 1023 C C . ILE B 1 10 ? -3.924 -10.523 -14.648 1 96.81 10 ILE B C 1
ATOM 1025 O O . ILE B 1 10 ? -4.973 -10.961 -15.133 1 96.81 10 ILE B O 1
ATOM 1029 N N . GLU B 1 11 ? -2.783 -10.586 -15.273 1 96 11 GLU B N 1
ATOM 1030 C CA . GLU B 1 11 ? -2.695 -11.164 -16.609 1 96 11 GLU B CA 1
ATOM 1031 C C . GLU B 1 11 ? -3.006 -12.664 -16.578 1 96 11 GLU B C 1
ATOM 1033 O O . GLU B 1 11 ? -3.711 -13.172 -17.453 1 96 11 GLU B O 1
ATOM 1038 N N . HIS B 1 12 ? -2.461 -13.32 -15.586 1 97.25 12 HIS B N 1
ATOM 1039 C CA . HIS B 1 12 ? -2.695 -14.758 -15.445 1 97.25 12 HIS B CA 1
ATOM 1040 C C . HIS B 1 12 ? -4.18 -15.055 -15.281 1 97.25 12 HIS B C 1
ATOM 1042 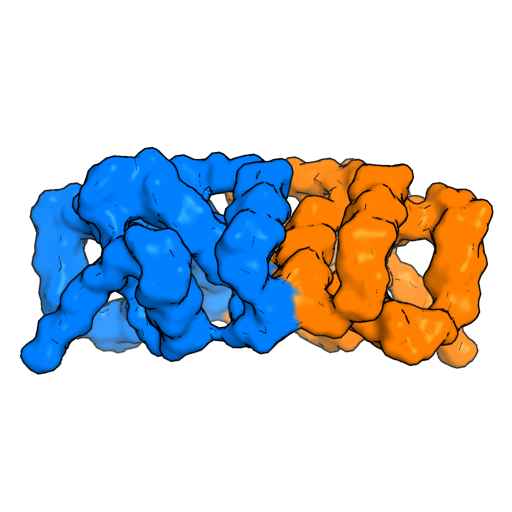O O . HIS B 1 12 ? -4.684 -16.047 -15.82 1 97.25 12 HIS B O 1
ATOM 1048 N N . LEU B 1 13 ? -4.879 -14.234 -14.5 1 97.19 13 LEU B N 1
ATOM 1049 C CA . LEU B 1 13 ? -6.293 -14.461 -14.211 1 97.19 13 LEU B CA 1
ATOM 1050 C C . LEU B 1 13 ? -7.148 -14.203 -15.445 1 97.19 13 LEU B C 1
ATOM 1052 O O . LEU B 1 13 ? -8.273 -14.695 -15.539 1 97.19 13 LEU B O 1
ATOM 1056 N N . ARG B 1 14 ? -6.637 -13.391 -16.375 1 95.38 14 ARG B N 1
ATOM 1057 C CA . ARG B 1 14 ? -7.312 -13.172 -17.656 1 95.38 14 ARG B CA 1
ATOM 1058 C C . ARG B 1 14 ? -7.016 -14.305 -18.625 1 95.38 14 ARG B C 1
ATOM 1060 O O . ARG B 1 14 ? -7.918 -14.781 -19.328 1 95.38 14 ARG B O 1
ATOM 1067 N N . ALA B 1 15 ? -5.742 -14.562 -18.75 1 96.44 15 ALA B N 1
ATOM 1068 C CA . ALA B 1 15 ? -5.227 -15.648 -19.578 1 96.44 15 ALA B CA 1
ATOM 1069 C C . ALA B 1 15 ? -4.066 -16.359 -18.875 1 96.44 15 ALA B C 1
ATOM 1071 O O . ALA B 1 15 ? -3.02 -15.758 -18.641 1 96.44 15 ALA B O 1
ATOM 1072 N N . ALA B 1 16 ? -4.324 -17.625 -18.672 1 96.44 16 ALA B N 1
ATOM 1073 C CA . ALA B 1 16 ? -3.357 -18.375 -17.891 1 96.44 16 ALA B CA 1
ATOM 1074 C C . ALA B 1 16 ? -1.946 -18.219 -18.453 1 96.44 16 ALA B C 1
ATOM 1076 O O . ALA B 1 16 ? -1.735 -18.312 -19.656 1 96.44 16 ALA B O 1
ATOM 1077 N N . ASP B 1 17 ? -1.066 -17.891 -17.625 1 96.25 17 ASP B N 1
ATOM 1078 C CA . ASP B 1 17 ? 0.358 -17.844 -17.938 1 96.25 17 ASP B CA 1
ATOM 1079 C C . ASP B 1 17 ? 1.035 -19.188 -17.672 1 96.25 17 ASP B C 1
ATOM 1081 O O . ASP B 1 17 ? 1.03 -19.672 -16.531 1 96.25 17 ASP B O 1
ATOM 1085 N N . ALA B 1 18 ? 1.637 -19.781 -18.688 1 96.88 18 ALA B N 1
ATOM 1086 C CA . ALA B 1 18 ? 2.186 -21.125 -18.594 1 96.88 18 ALA B CA 1
ATOM 1087 C C . ALA B 1 18 ? 3.311 -21.203 -17.562 1 96.88 18 ALA B C 1
ATOM 1089 O O . ALA B 1 18 ? 3.428 -22.188 -16.828 1 96.88 18 ALA B O 1
ATOM 1090 N N . ARG B 1 19 ? 4.09 -20.219 -17.578 1 96.75 19 ARG B N 1
ATOM 1091 C CA . ARG B 1 19 ? 5.195 -20.203 -16.625 1 96.75 19 ARG B CA 1
ATOM 1092 C C . ARG B 1 19 ? 4.68 -20.141 -15.195 1 96.75 19 ARG B C 1
ATOM 1094 O O . ARG B 1 19 ? 5.188 -20.828 -14.32 1 96.75 19 ARG B O 1
ATOM 1101 N N . LEU B 1 20 ? 3.725 -19.281 -14.93 1 97.88 20 LEU B N 1
ATOM 1102 C CA . LEU B 1 20 ? 3.162 -19.188 -13.586 1 97.88 20 LEU B CA 1
ATOM 1103 C C . LEU B 1 20 ? 2.514 -20.5 -13.18 1 97.88 20 LEU B C 1
ATOM 1105 O O . LEU B 1 20 ? 2.648 -20.938 -12.039 1 97.88 20 LEU B O 1
ATOM 1109 N N . VAL B 1 21 ? 1.841 -21.156 -14.055 1 97.69 21 VAL B N 1
ATOM 1110 C CA . VAL B 1 21 ? 1.225 -22.453 -13.781 1 97.69 21 VAL B CA 1
ATOM 1111 C C . VAL B 1 21 ? 2.293 -23.453 -13.344 1 97.69 21 VAL B C 1
ATOM 1113 O O . VAL B 1 21 ? 2.1 -24.203 -12.383 1 97.69 21 VAL B O 1
ATOM 1116 N N . GLU B 1 22 ? 3.32 -23.422 -14.094 1 97.44 22 GLU B N 1
ATOM 1117 C CA . GLU B 1 22 ? 4.422 -24.312 -13.742 1 97.44 22 GLU B CA 1
ATOM 1118 C C . GLU B 1 22 ? 4.965 -24.016 -12.352 1 97.44 22 GLU B C 1
ATOM 1120 O O . GLU B 1 22 ? 5.176 -24.922 -11.547 1 97.44 22 GLU B O 1
ATOM 1125 N N . LEU B 1 23 ? 5.215 -22.75 -12.07 1 97.69 23 LEU B N 1
ATOM 1126 C CA . LEU B 1 23 ? 5.738 -22.328 -10.773 1 97.69 23 LEU B CA 1
ATOM 1127 C C . LEU B 1 23 ? 4.789 -22.719 -9.648 1 97.69 23 LEU B C 1
ATOM 1129 O O . LEU B 1 23 ? 5.23 -23.156 -8.578 1 97.69 23 LEU B O 1
ATOM 1133 N N . LEU B 1 24 ? 3.529 -22.547 -9.875 1 97.81 24 LEU B N 1
ATOM 1134 C CA . LEU B 1 24 ? 2.523 -22.938 -8.898 1 97.81 24 LEU B CA 1
ATOM 1135 C C . LEU B 1 24 ? 2.572 -24.438 -8.633 1 97.81 24 LEU B C 1
ATOM 1137 O O . LEU B 1 24 ? 2.514 -24.875 -7.484 1 97.81 24 LEU B O 1
ATOM 1141 N N . GLY B 1 25 ? 2.688 -25.172 -9.703 1 97.56 25 GLY B N 1
ATOM 1142 C CA . GLY B 1 25 ? 2.793 -26.609 -9.57 1 97.56 25 GLY B CA 1
ATOM 1143 C C . GLY B 1 25 ? 4.023 -27.047 -8.805 1 97.56 25 GLY B C 1
ATOM 1144 O O . GLY B 1 25 ? 3.988 -28.062 -8.086 1 97.56 25 GLY B O 1
ATOM 1145 N N . ASP B 1 26 ? 5.062 -26.344 -8.898 1 97.69 26 ASP B N 1
ATOM 1146 C CA . ASP B 1 26 ? 6.336 -26.672 -8.266 1 97.69 26 ASP B CA 1
ATOM 1147 C C . ASP B 1 26 ? 6.438 -26.047 -6.879 1 97.69 26 ASP B C 1
ATOM 1149 O O . ASP B 1 26 ? 7.477 -26.141 -6.227 1 97.69 26 ASP B O 1
ATOM 1153 N N . ASP B 1 27 ? 5.414 -25.359 -6.395 1 97.75 27 ASP B N 1
ATOM 1154 C CA . ASP B 1 27 ? 5.398 -24.672 -5.113 1 97.75 27 ASP B CA 1
ATOM 1155 C C . ASP B 1 27 ? 6.535 -23.656 -5.031 1 97.75 27 ASP B C 1
ATOM 1157 O O . ASP B 1 27 ? 7.203 -23.547 -4 1 97.75 27 ASP B O 1
ATOM 1161 N N . GLU B 1 28 ? 6.699 -22.969 -6.191 1 97.88 28 GLU B N 1
ATOM 1162 C CA . GLU B 1 28 ? 7.812 -22.031 -6.266 1 97.88 28 GLU B CA 1
ATOM 1163 C C . GLU B 1 28 ? 7.312 -20.594 -6.379 1 97.88 28 GLU B C 1
ATOM 1165 O O . GLU B 1 28 ? 8.109 -19.656 -6.395 1 97.88 28 GLU B O 1
ATOM 1170 N N . ALA B 1 29 ? 6.012 -20.422 -6.453 1 98.44 29 ALA B N 1
ATOM 1171 C CA . ALA B 1 29 ? 5.398 -19.094 -6.469 1 98.44 29 ALA B CA 1
ATOM 1172 C C . ALA B 1 29 ? 4.945 -18.672 -5.074 1 98.44 29 ALA B C 1
ATOM 1174 O O . ALA B 1 29 ? 4.324 -19.469 -4.359 1 98.44 29 ALA B O 1
ATOM 1175 N N . GLY B 1 30 ? 5.352 -17.516 -4.699 1 98.81 30 GLY B N 1
ATOM 1176 C CA . GLY B 1 30 ? 4.887 -16.938 -3.449 1 98.81 30 GLY B CA 1
ATOM 1177 C C . GLY B 1 30 ? 4.047 -15.688 -3.646 1 98.81 30 GLY B C 1
ATOM 1178 O O . GLY B 1 30 ? 3.875 -15.219 -4.773 1 98.81 30 GLY B O 1
ATOM 1179 N N . CYS B 1 31 ? 3.547 -15.25 -2.578 1 98.81 31 CYS B N 1
ATOM 1180 C CA . CYS B 1 31 ? 2.658 -14.094 -2.576 1 98.81 31 CYS B CA 1
ATOM 1181 C C . CYS B 1 31 ? 2.975 -13.164 -1.409 1 98.81 31 CYS B C 1
ATOM 1183 O O . CYS B 1 31 ? 3.918 -13.406 -0.655 1 98.81 31 CYS B O 1
ATOM 1185 N N . HIS B 1 32 ? 2.328 -12.102 -1.391 1 98.88 32 HIS B N 1
ATOM 1186 C CA . HIS B 1 32 ? 2.441 -11.07 -0.36 1 98.88 32 HIS B CA 1
ATOM 1187 C C . HIS B 1 32 ? 1.07 -10.531 0.03 1 98.88 32 HIS B C 1
ATOM 1189 O O . HIS B 1 32 ? 0.199 -10.359 -0.826 1 98.88 32 HIS B O 1
ATOM 1195 N N . PRO B 1 33 ? 0.874 -10.18 1.263 1 98.88 33 PRO B N 1
ATOM 1196 C CA . PRO B 1 33 ? -0.425 -9.648 1.679 1 98.88 33 PRO B CA 1
ATOM 1197 C C . PRO B 1 33 ? -0.854 -8.438 0.856 1 98.88 33 PRO B C 1
ATOM 1199 O O . PRO B 1 33 ? -2.02 -8.336 0.46 1 98.88 33 PRO B O 1
ATOM 1202 N N . LEU B 1 34 ? 0.028 -7.578 0.519 1 98.88 34 LEU B N 1
ATOM 1203 C CA . LEU B 1 34 ? -0.319 -6.379 -0.233 1 98.88 34 LEU B CA 1
ATOM 1204 C C . LEU B 1 34 ? -0.733 -6.73 -1.658 1 98.88 34 LEU B C 1
ATOM 1206 O O . LEU B 1 34 ? -1.562 -6.039 -2.256 1 98.88 34 LEU B O 1
ATOM 1210 N N . VAL B 1 35 ? -0.138 -7.754 -2.201 1 98.81 35 VAL B N 1
ATOM 1211 C CA . VAL B 1 35 ? -0.55 -8.227 -3.518 1 98.81 35 VAL B CA 1
ATOM 1212 C C . VAL B 1 35 ? -1.979 -8.766 -3.449 1 98.81 35 VAL B C 1
ATOM 1214 O O . VAL B 1 35 ? -2.807 -8.453 -4.309 1 98.81 35 VAL B O 1
ATOM 1217 N N . ILE B 1 36 ? -2.258 -9.523 -2.42 1 98.88 36 ILE B N 1
ATOM 1218 C CA . ILE B 1 36 ? -3.6 -10.07 -2.234 1 98.88 36 ILE B CA 1
ATOM 1219 C C . ILE B 1 36 ? -4.598 -8.93 -2.057 1 98.88 36 ILE B C 1
ATOM 1221 O O . ILE B 1 36 ? -5.684 -8.945 -2.641 1 98.88 36 ILE B O 1
ATOM 1225 N N . GLU B 1 37 ? -4.25 -7.949 -1.239 1 98.81 37 GLU B N 1
ATOM 1226 C CA . GLU B 1 37 ? -5.125 -6.805 -1.023 1 98.81 37 GLU B CA 1
ATOM 1227 C C . GLU B 1 37 ? -5.395 -6.062 -2.33 1 98.81 37 GLU B C 1
ATOM 1229 O O . GLU B 1 37 ? -6.531 -5.664 -2.6 1 98.81 37 GLU B O 1
ATOM 1234 N N . GLU B 1 38 ? -4.352 -5.891 -3.133 1 98.62 38 GLU B N 1
ATOM 1235 C CA . GLU B 1 38 ? -4.535 -5.238 -4.426 1 98.62 38 GLU B CA 1
ATOM 1236 C C . GLU B 1 38 ? -5.484 -6.035 -5.316 1 98.62 38 GLU B C 1
ATOM 1238 O O . GLU B 1 38 ? -6.395 -5.469 -5.926 1 98.62 38 GLU B O 1
ATOM 1243 N N . LEU B 1 39 ? -5.305 -7.305 -5.402 1 98.5 39 LEU B N 1
ATOM 1244 C CA . LEU B 1 39 ? -6.156 -8.148 -6.23 1 98.5 39 LEU B CA 1
ATOM 1245 C C . LEU B 1 39 ? -7.586 -8.164 -5.707 1 98.5 39 LEU B C 1
ATOM 1247 O O . LEU B 1 39 ? -8.539 -8.164 -6.492 1 98.5 39 LEU B O 1
ATOM 1251 N N . ALA B 1 40 ? -7.711 -8.156 -4.367 1 98.62 40 ALA B N 1
ATOM 1252 C CA . ALA B 1 40 ? -9.031 -8.148 -3.744 1 98.62 40 ALA B CA 1
ATOM 1253 C C . ALA B 1 40 ? -9.82 -6.902 -4.129 1 98.62 40 ALA B C 1
ATOM 1255 O O . ALA B 1 40 ? -11.047 -6.914 -4.133 1 98.62 40 ALA B O 1
ATOM 1256 N N . LEU B 1 41 ? -9.133 -5.867 -4.484 1 98.56 41 LEU B N 1
ATOM 1257 C CA . LEU B 1 41 ? -9.773 -4.605 -4.832 1 98.56 41 LEU B CA 1
ATOM 1258 C C . LEU B 1 41 ? -10.078 -4.539 -6.324 1 98.56 41 LEU B C 1
ATOM 1260 O O . LEU B 1 41 ? -10.805 -3.648 -6.773 1 98.56 41 LEU B O 1
ATOM 1264 N N . GLY B 1 42 ? -9.445 -5.445 -7.059 1 97.31 42 GLY B N 1
ATOM 1265 C CA . GLY B 1 42 ? -9.719 -5.523 -8.484 1 97.31 42 GLY B CA 1
ATOM 1266 C C . GLY B 1 42 ? -10.961 -6.328 -8.805 1 97.31 42 GLY B C 1
ATOM 1267 O O . GLY B 1 42 ? -11.656 -6.805 -7.902 1 97.31 42 GLY B O 1
ATOM 1268 N N . SER B 1 43 ? -11.234 -6.312 -10.125 1 93.75 43 SER B N 1
ATOM 1269 C CA . SER B 1 43 ? -12.328 -7.148 -10.609 1 93.75 43 SER B CA 1
ATOM 1270 C C . SER B 1 43 ? -11.82 -8.508 -11.078 1 93.75 43 SER B C 1
ATOM 1272 O O . SER B 1 43 ? -11.227 -8.617 -12.148 1 93.75 43 SER B O 1
ATOM 1274 N N . ILE B 1 44 ? -11.992 -9.516 -10.266 1 94.94 44 ILE B N 1
ATOM 1275 C CA . ILE B 1 44 ? -11.508 -10.836 -10.641 1 94.94 44 ILE B CA 1
ATOM 1276 C C . ILE B 1 44 ? -12.656 -11.844 -10.57 1 94.94 44 ILE B C 1
ATOM 1278 O O . ILE B 1 44 ? -13.562 -11.703 -9.75 1 94.94 44 ILE B O 1
ATOM 1282 N N . LYS B 1 45 ? -12.617 -12.82 -11.469 1 94.06 45 LYS B N 1
ATOM 1283 C CA . LYS B 1 45 ? -13.578 -13.922 -11.461 1 94.06 45 LYS B CA 1
ATOM 1284 C C . LYS B 1 45 ? -13.273 -14.898 -10.32 1 94.06 45 LYS B C 1
ATOM 1286 O O . LYS B 1 45 ? -12.109 -15.133 -9.992 1 94.06 45 LYS B O 1
ATOM 1291 N N . GLN B 1 46 ? -14.398 -15.516 -9.789 1 95.62 46 GLN B N 1
ATOM 1292 C CA . GLN B 1 46 ? -14.258 -16.453 -8.688 1 95.62 46 GLN B CA 1
ATOM 1293 C C . GLN B 1 46 ? -13.406 -15.875 -7.562 1 95.62 46 GLN B C 1
ATOM 1295 O O . GLN B 1 46 ? -12.469 -16.516 -7.082 1 95.62 46 GLN B O 1
ATOM 1300 N N . ARG B 1 47 ? -13.68 -14.719 -7.164 1 95.56 47 ARG B N 1
ATOM 1301 C CA . ARG B 1 47 ? -12.906 -13.875 -6.254 1 95.56 47 ARG B CA 1
ATOM 1302 C C . ARG B 1 47 ? -12.523 -14.648 -4.992 1 95.56 47 ARG B C 1
ATOM 1304 O O . ARG B 1 47 ? -11.344 -14.734 -4.648 1 95.56 47 ARG B O 1
ATOM 1311 N N . ASP B 1 48 ? -13.523 -15.242 -4.316 1 95.94 48 ASP B N 1
ATOM 1312 C CA . ASP B 1 48 ? -13.25 -15.906 -3.041 1 95.94 48 ASP B CA 1
ATOM 1313 C C . ASP B 1 48 ? -12.312 -17.094 -3.225 1 95.94 48 ASP B C 1
ATOM 1315 O O . ASP B 1 48 ? -11.422 -17.312 -2.404 1 95.94 48 ASP B O 1
ATOM 1319 N N . VAL B 1 49 ? -12.484 -17.797 -4.277 1 97.5 49 VAL B N 1
ATOM 1320 C CA . VAL B 1 49 ? -11.641 -18.953 -4.574 1 97.5 49 VAL B CA 1
ATOM 1321 C C . VAL B 1 49 ? -10.211 -18.5 -4.844 1 97.5 49 VAL B C 1
ATOM 1323 O O . VAL B 1 49 ? -9.258 -19.047 -4.289 1 97.5 49 VAL B O 1
ATOM 1326 N N . VAL B 1 50 ? -10.102 -17.469 -5.684 1 97.94 50 VAL B N 1
ATOM 1327 C CA . VAL B 1 50 ? -8.789 -16.969 -6.07 1 97.94 50 VAL B CA 1
ATOM 1328 C C . VAL B 1 50 ? -8.055 -16.438 -4.84 1 97.94 50 VAL B C 1
ATOM 1330 O O . VAL B 1 50 ? -6.887 -16.766 -4.613 1 97.94 50 VAL B O 1
ATOM 1333 N N . LEU B 1 51 ? -8.734 -15.648 -4.02 1 98.38 51 LEU B N 1
ATOM 1334 C CA . LEU B 1 51 ? -8.102 -15.062 -2.838 1 98.38 51 LEU B CA 1
ATOM 1335 C C . LEU B 1 51 ? -7.691 -16.141 -1.849 1 98.38 51 LEU B C 1
ATOM 1337 O O . LEU B 1 51 ? -6.637 -16.047 -1.222 1 98.38 51 LEU B O 1
ATOM 1341 N N . ASP B 1 52 ? -8.516 -17.172 -1.725 1 98.06 52 ASP B N 1
ATOM 1342 C CA . ASP B 1 52 ? -8.188 -18.297 -0.854 1 98.06 52 ASP B CA 1
ATOM 1343 C C . ASP B 1 52 ? -6.945 -19.031 -1.352 1 98.06 52 ASP B C 1
ATOM 1345 O O . ASP B 1 52 ? -6.086 -19.422 -0.557 1 98.06 52 ASP B O 1
ATOM 1349 N N . LEU B 1 53 ? -6.832 -19.25 -2.623 1 98.06 53 LEU B N 1
ATOM 1350 C CA . LEU B 1 53 ? -5.684 -19.938 -3.207 1 98.06 53 LEU B CA 1
ATOM 1351 C C . LEU B 1 53 ? -4.406 -19.125 -2.992 1 98.06 53 LEU B C 1
ATOM 1353 O O . LEU B 1 53 ? -3.371 -19.688 -2.627 1 98.06 53 LEU B O 1
ATOM 1357 N N . LEU B 1 54 ? -4.52 -17.875 -3.193 1 98.62 54 LEU B N 1
ATOM 1358 C CA . LEU B 1 54 ? -3.359 -17 -3.006 1 98.62 54 LEU B CA 1
ATOM 1359 C C . LEU B 1 54 ? -2.898 -17.016 -1.552 1 98.62 54 LEU B C 1
ATOM 1361 O O . LEU B 1 54 ? -1.697 -17 -1.276 1 98.62 54 LEU B O 1
ATOM 1365 N N . ALA B 1 55 ? -3.883 -17.016 -0.631 1 98.38 55 ALA B N 1
ATOM 1366 C CA . ALA B 1 55 ? -3.586 -17 0.799 1 98.38 55 ALA B CA 1
ATOM 1367 C C . ALA B 1 55 ? -2.855 -18.281 1.22 1 98.38 55 ALA B C 1
ATOM 1369 O O . ALA B 1 55 ? -2.215 -18.312 2.273 1 98.38 55 ALA B O 1
ATOM 1370 N N . ASN B 1 56 ? -2.926 -19.297 0.413 1 98 56 ASN B N 1
ATOM 1371 C CA . ASN B 1 56 ? -2.346 -20.594 0.762 1 98 56 ASN B CA 1
ATOM 1372 C C . ASN B 1 56 ? -0.959 -20.766 0.148 1 98 56 ASN B C 1
ATOM 1374 O O . ASN B 1 56 ? -0.287 -21.766 0.397 1 98 56 ASN B O 1
ATOM 1378 N N . LEU B 1 57 ? -0.517 -19.859 -0.625 1 98.69 57 LEU B N 1
ATOM 1379 C CA . LEU B 1 57 ? 0.846 -19.875 -1.145 1 98.69 57 LEU B CA 1
ATOM 1380 C C . LEU B 1 57 ? 1.848 -19.5 -0.058 1 98.69 57 LEU B C 1
ATOM 1382 O O . LEU B 1 57 ? 1.458 -19.078 1.031 1 98.69 57 LEU B O 1
ATOM 1386 N N . TYR B 1 58 ? 3.141 -19.812 -0.347 1 98.44 58 TYR B N 1
ATOM 1387 C CA . TYR B 1 58 ? 4.172 -19.234 0.506 1 98.44 58 TYR B CA 1
ATOM 1388 C C . TYR B 1 58 ? 3.992 -17.719 0.635 1 98.44 58 TYR B C 1
ATOM 1390 O O . TYR B 1 58 ? 3.912 -17.016 -0.37 1 98.44 58 TYR B O 1
ATOM 1398 N N . GLN B 1 59 ? 3.875 -17.266 1.867 1 98.81 59 GLN B N 1
ATOM 1399 C CA . GLN B 1 59 ? 3.75 -15.836 2.098 1 98.81 59 GLN B CA 1
ATOM 1400 C C . GLN B 1 59 ? 5.102 -15.203 2.42 1 98.81 59 GLN B C 1
ATOM 1402 O O . GLN B 1 59 ? 5.754 -15.586 3.395 1 98.81 59 GLN B O 1
ATOM 1407 N N . PHE B 1 60 ? 5.473 -14.289 1.575 1 98.81 60 PHE B N 1
ATOM 1408 C CA . PHE B 1 60 ? 6.707 -13.562 1.844 1 98.81 60 PHE B CA 1
ATOM 1409 C C . PHE B 1 60 ? 6.578 -12.719 3.104 1 98.81 60 PHE B C 1
ATOM 1411 O O . PHE B 1 60 ? 5.484 -12.258 3.441 1 98.81 60 PHE B O 1
ATOM 1418 N N . PRO B 1 61 ? 7.738 -12.5 3.822 1 98.56 61 PRO B N 1
ATOM 1419 C CA . PRO B 1 61 ? 7.688 -11.68 5.039 1 98.56 61 PRO B CA 1
ATOM 1420 C C . PRO B 1 61 ? 7.301 -10.227 4.758 1 98.56 61 PRO B C 1
ATOM 1422 O O . PRO B 1 61 ? 7.695 -9.664 3.734 1 98.56 61 PRO B O 1
ATOM 1425 N N . VAL B 1 62 ? 6.539 -9.656 5.633 1 98.56 62 VAL B N 1
ATOM 1426 C CA . VAL B 1 62 ? 6.168 -8.25 5.566 1 98.56 62 VAL B CA 1
ATOM 1427 C C . VAL B 1 62 ? 7.242 -7.398 6.246 1 98.56 62 VAL B C 1
ATOM 1429 O O . VAL B 1 62 ? 7.562 -7.613 7.418 1 98.56 62 VAL B O 1
ATOM 1432 N N . VAL B 1 63 ? 7.828 -6.512 5.477 1 98.31 63 VAL B N 1
ATOM 1433 C CA . VAL B 1 63 ? 8.812 -5.598 6.055 1 98.31 63 VAL B CA 1
ATOM 1434 C C . VAL B 1 63 ? 8.102 -4.523 6.875 1 98.31 63 VAL B C 1
ATOM 1436 O O . VAL B 1 63 ? 6.977 -4.129 6.551 1 98.31 63 VAL B O 1
ATOM 1439 N N . THR B 1 64 ? 8.75 -4.082 7.953 1 98.25 64 THR B N 1
ATOM 1440 C CA . THR B 1 64 ? 8.172 -3.041 8.789 1 98.25 64 THR B CA 1
ATOM 1441 C C . THR B 1 64 ? 8.266 -1.681 8.102 1 98.25 64 THR B C 1
ATOM 1443 O O . THR B 1 64 ? 9.07 -1.496 7.188 1 98.25 64 THR B O 1
ATOM 1446 N N . HIS B 1 65 ? 7.43 -0.806 8.586 1 98.5 65 HIS B N 1
ATOM 1447 C CA . HIS B 1 65 ? 7.473 0.581 8.133 1 98.5 65 HIS B CA 1
ATOM 1448 C C . HIS B 1 65 ? 8.891 1.134 8.203 1 98.5 65 HIS B C 1
ATOM 1450 O O . HIS B 1 65 ? 9.383 1.718 7.23 1 98.5 65 HIS B O 1
ATOM 1456 N N . ASP B 1 66 ? 9.594 0.942 9.336 1 98.25 66 ASP B N 1
ATOM 1457 C CA . ASP B 1 66 ? 10.953 1.446 9.492 1 98.25 66 ASP B CA 1
ATOM 1458 C C . ASP B 1 66 ? 11.898 0.797 8.484 1 98.25 66 ASP B C 1
ATOM 1460 O O . ASP B 1 66 ? 12.797 1.457 7.945 1 98.25 66 ASP B O 1
ATOM 1464 N N . GLU B 1 67 ? 11.766 -0.445 8.242 1 98.25 67 GLU B N 1
ATOM 1465 C CA . GLU B 1 67 ? 12.602 -1.154 7.277 1 98.25 67 GLU B CA 1
ATOM 1466 C C . GLU B 1 67 ? 12.383 -0.625 5.863 1 98.25 67 GLU B C 1
ATOM 1468 O O . GLU B 1 67 ? 13.336 -0.481 5.094 1 98.25 67 GLU B O 1
ATOM 1473 N N . VAL B 1 68 ? 11.133 -0.348 5.504 1 98.38 68 VAL B N 1
ATOM 1474 C CA . VAL B 1 68 ? 10.828 0.204 4.188 1 98.38 68 VAL B CA 1
ATOM 1475 C C . VAL B 1 68 ? 11.5 1.565 4.031 1 98.38 68 VAL B C 1
ATOM 1477 O O . VAL B 1 68 ? 12.148 1.83 3.016 1 98.38 68 VAL B O 1
ATOM 1480 N N . LEU B 1 69 ? 11.352 2.418 5.074 1 98.38 69 LEU B N 1
ATOM 1481 C CA . LEU B 1 69 ? 11.945 3.746 4.996 1 98.38 69 LEU B CA 1
ATOM 1482 C C . LEU B 1 69 ? 13.469 3.658 4.906 1 98.38 69 LEU B C 1
ATOM 1484 O O . LEU B 1 69 ? 14.094 4.426 4.18 1 98.38 69 LEU B O 1
ATOM 1488 N N . ARG B 1 70 ? 14.031 2.738 5.641 1 97.62 70 ARG B N 1
ATOM 1489 C CA . ARG B 1 70 ? 15.477 2.529 5.551 1 97.62 70 ARG B CA 1
ATOM 1490 C C . ARG B 1 70 ? 15.883 2.09 4.148 1 97.62 70 ARG B C 1
ATOM 1492 O O . ARG B 1 70 ? 16.875 2.58 3.6 1 97.62 70 ARG B O 1
ATOM 1499 N N . LEU B 1 71 ? 15.164 1.182 3.588 1 97.56 71 LEU B N 1
ATOM 1500 C CA . LEU B 1 71 ? 15.422 0.701 2.234 1 97.56 71 LEU B CA 1
ATOM 1501 C C . LEU B 1 71 ? 15.344 1.843 1.228 1 97.56 71 LEU B C 1
ATOM 1503 O O . LEU B 1 71 ? 16.234 1.998 0.385 1 97.56 71 LEU B O 1
ATOM 1507 N N . VAL B 1 72 ? 14.25 2.645 1.309 1 98 72 VAL B N 1
ATOM 1508 C CA . VAL B 1 72 ? 14.047 3.77 0.405 1 98 72 VAL B CA 1
ATOM 1509 C C . VAL B 1 72 ? 15.227 4.738 0.505 1 98 72 VAL B C 1
ATOM 1511 O O . VAL B 1 72 ? 15.734 5.215 -0.512 1 98 72 VAL B O 1
ATOM 1514 N N . GLY B 1 73 ? 15.617 5.027 1.751 1 97 73 GLY B N 1
ATOM 1515 C CA . GLY B 1 73 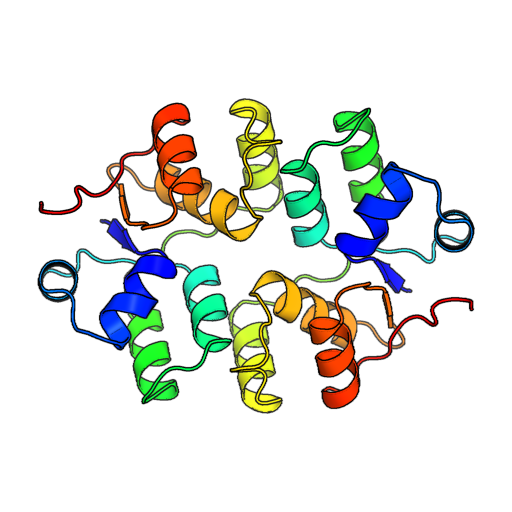? 16.75 5.918 1.97 1 97 73 GLY B CA 1
ATOM 1516 C C . GLY B 1 73 ? 18.062 5.352 1.459 1 97 73 GLY B C 1
ATOM 1517 O O . GLY B 1 73 ? 18.781 6.02 0.713 1 97 73 GLY B O 1
ATOM 1518 N N . ARG B 1 74 ? 18.359 4.152 1.778 1 96.5 74 ARG B N 1
ATOM 1519 C CA . ARG B 1 74 ? 19.641 3.518 1.456 1 96.5 74 ARG B CA 1
ATOM 1520 C C . ARG B 1 74 ? 19.812 3.367 -0.052 1 96.5 74 ARG B C 1
ATOM 1522 O O . ARG B 1 74 ? 20.906 3.549 -0.578 1 96.5 74 ARG B O 1
ATOM 1529 N N . ARG B 1 75 ? 18.75 3.086 -0.725 1 96.81 75 ARG B N 1
ATOM 1530 C CA . ARG B 1 75 ? 18.844 2.809 -2.154 1 96.81 75 ARG B CA 1
ATOM 1531 C C . ARG B 1 75 ? 18.391 4.004 -2.979 1 96.81 75 ARG B C 1
ATOM 1533 O O . ARG B 1 75 ? 18.312 3.926 -4.207 1 96.81 75 ARG B O 1
ATOM 1540 N N . ARG B 1 76 ? 18.047 5.102 -2.291 1 96.38 76 ARG B N 1
ATOM 1541 C CA . ARG B 1 76 ? 17.625 6.332 -2.949 1 96.38 76 ARG B CA 1
ATOM 1542 C C . ARG B 1 76 ? 16.5 6.055 -3.953 1 96.38 76 ARG B C 1
ATOM 1544 O O . ARG B 1 76 ? 16.609 6.426 -5.125 1 96.38 76 ARG B O 1
ATOM 1551 N N . LEU B 1 77 ? 15.43 5.492 -3.506 1 97.75 77 LEU B N 1
ATOM 1552 C CA . LEU B 1 77 ? 14.375 4.973 -4.375 1 97.75 77 LEU B CA 1
ATOM 1553 C C . LEU B 1 77 ? 13.359 6.059 -4.703 1 97.75 77 LEU B C 1
ATOM 1555 O O . LEU B 1 77 ? 12.375 5.805 -5.41 1 97.75 77 LEU B O 1
ATOM 1559 N N . TRP B 1 78 ? 13.57 7.289 -4.148 1 97.38 78 TRP B N 1
ATOM 1560 C CA . TRP B 1 78 ? 12.602 8.352 -4.398 1 97.38 78 TRP B CA 1
ATOM 1561 C C . TRP B 1 78 ? 12.727 8.875 -5.824 1 97.38 78 TRP B C 1
ATOM 1563 O O . TRP B 1 78 ? 13.805 8.805 -6.43 1 97.38 78 TRP B O 1
ATOM 1573 N N . GLY B 1 79 ? 11.57 9.344 -6.34 1 96.69 79 GLY B N 1
ATOM 1574 C CA . GLY B 1 79 ? 11.57 9.977 -7.648 1 96.69 79 GLY B CA 1
ATOM 1575 C C . GLY B 1 79 ? 11.625 8.984 -8.789 1 96.69 79 GLY B C 1
ATOM 1576 O O . GLY B 1 79 ? 11.945 9.352 -9.922 1 96.69 79 GLY B O 1
ATOM 1577 N N . ARG B 1 80 ? 11.203 7.738 -8.562 1 96.94 80 ARG B N 1
ATOM 1578 C CA . ARG B 1 80 ? 11.312 6.695 -9.578 1 96.94 80 ARG B CA 1
ATOM 1579 C C . ARG B 1 80 ? 9.938 6.23 -10.039 1 96.94 80 ARG B C 1
ATOM 1581 O O . ARG B 1 80 ? 9.82 5.289 -10.828 1 96.94 80 ARG B O 1
ATOM 1588 N N . GLY B 1 81 ? 8.898 6.758 -9.492 1 96.81 81 GLY B N 1
ATOM 1589 C CA . GLY B 1 81 ? 7.547 6.367 -9.867 1 96.81 81 GLY B CA 1
ATOM 1590 C C . GLY B 1 81 ? 7.066 5.121 -9.141 1 96.81 81 GLY B C 1
ATOM 1591 O O . GLY B 1 81 ? 6.113 4.473 -9.578 1 96.81 81 GLY B O 1
ATOM 1592 N N . LEU B 1 82 ? 7.719 4.75 -8.07 1 98 82 LEU B N 1
ATOM 1593 C CA . LEU B 1 82 ? 7.32 3.592 -7.281 1 98 82 LEU B CA 1
ATOM 1594 C C . LEU B 1 82 ? 6.281 3.98 -6.234 1 98 82 LEU B C 1
ATOM 1596 O O . LEU B 1 82 ? 6.309 5.098 -5.711 1 98 82 LEU B O 1
ATOM 1600 N N . GLY B 1 83 ? 5.383 3.055 -5.922 1 97.94 83 GLY B N 1
ATOM 1601 C CA . GLY B 1 83 ? 4.473 3.232 -4.801 1 97.94 83 GLY B CA 1
ATOM 1602 C C . GLY B 1 83 ? 4.914 2.49 -3.551 1 97.94 83 GLY B C 1
ATOM 1603 O O . GLY B 1 83 ? 5.934 1.796 -3.562 1 97.94 83 GLY B O 1
ATOM 1604 N N . ALA B 1 84 ? 4.098 2.719 -2.533 1 98.62 84 ALA B N 1
ATOM 1605 C CA . ALA B 1 84 ? 4.402 2.076 -1.258 1 98.62 84 ALA B CA 1
ATOM 1606 C C . ALA B 1 84 ? 4.398 0.556 -1.394 1 98.62 84 ALA B C 1
ATOM 1608 O O . ALA B 1 84 ? 5.277 -0.124 -0.856 1 98.62 84 ALA B O 1
ATOM 1609 N N . VAL B 1 85 ? 3.475 0.007 -2.162 1 98.62 85 VAL B N 1
ATOM 1610 C CA . VAL B 1 85 ? 3.387 -1.438 -2.346 1 98.62 85 VAL B CA 1
ATOM 1611 C C . VAL B 1 85 ? 4.645 -1.947 -3.049 1 98.62 85 VAL B C 1
ATOM 1613 O O . VAL B 1 85 ? 5.227 -2.955 -2.639 1 98.62 85 VAL B O 1
ATOM 1616 N N . ASP B 1 86 ? 5.113 -1.208 -4.066 1 98.56 86 ASP B N 1
ATOM 1617 C CA . ASP B 1 86 ? 6.324 -1.596 -4.785 1 98.56 86 ASP B CA 1
ATOM 1618 C C . ASP B 1 86 ? 7.516 -1.702 -3.832 1 98.56 86 ASP B C 1
ATOM 1620 O O . ASP B 1 86 ? 8.258 -2.684 -3.869 1 98.56 86 ASP B O 1
ATOM 1624 N N . ALA B 1 87 ? 7.703 -0.701 -2.996 1 98.62 87 ALA B N 1
ATOM 1625 C CA . ALA B 1 87 ? 8.836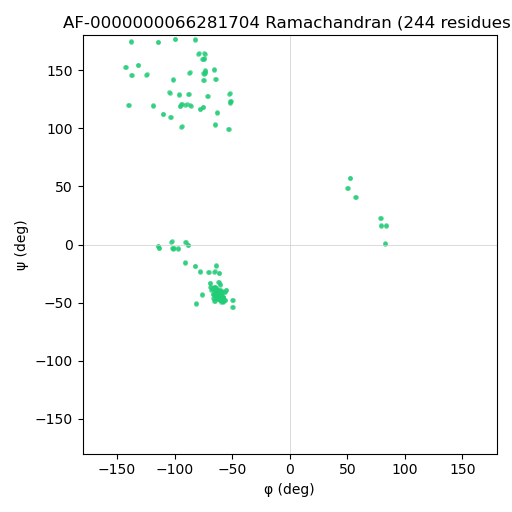 -0.681 -2.068 1 98.62 87 ALA B CA 1
ATOM 1626 C C . ALA B 1 87 ? 8.742 -1.829 -1.068 1 98.62 87 ALA B C 1
ATOM 1628 O O . ALA B 1 87 ? 9.758 -2.414 -0.688 1 98.62 87 ALA B O 1
ATOM 1629 N N . ASN B 1 88 ? 7.543 -2.121 -0.633 1 98.81 88 ASN B N 1
ATOM 1630 C CA . ASN B 1 88 ? 7.352 -3.242 0.28 1 98.81 88 ASN B CA 1
ATOM 1631 C C . ASN B 1 88 ? 7.703 -4.57 -0.382 1 98.81 88 ASN B C 1
ATOM 1633 O O . ASN B 1 88 ? 8.344 -5.422 0.232 1 98.81 88 ASN B O 1
ATOM 1637 N N . LEU B 1 89 ? 7.312 -4.723 -1.647 1 98.81 89 LEU B N 1
ATOM 1638 C CA . LEU B 1 89 ? 7.645 -5.949 -2.369 1 98.81 89 LEU B CA 1
ATOM 1639 C C . LEU B 1 89 ? 9.148 -6.078 -2.555 1 98.81 89 LEU B C 1
ATOM 1641 O O . LEU B 1 89 ? 9.711 -7.16 -2.365 1 98.81 89 LEU B O 1
ATOM 1645 N N . LEU B 1 90 ? 9.773 -4.984 -2.898 1 98.38 90 LEU B N 1
ATOM 1646 C CA . LEU B 1 90 ? 11.219 -4.961 -3.047 1 98.38 90 LEU B CA 1
ATOM 1647 C C . LEU B 1 90 ? 11.906 -5.379 -1.751 1 98.38 90 LEU B C 1
ATOM 1649 O O . LEU B 1 90 ? 12.797 -6.238 -1.763 1 98.38 90 LEU B O 1
ATOM 1653 N N . GLY B 1 91 ? 11.516 -4.805 -0.635 1 98.31 91 GLY B N 1
ATOM 1654 C CA . GLY B 1 91 ? 12.078 -5.152 0.658 1 98.31 91 GLY B CA 1
ATOM 1655 C C . GLY B 1 91 ? 11.828 -6.598 1.053 1 98.31 91 GLY B C 1
ATOM 1656 O O . GLY B 1 91 ? 12.711 -7.266 1.589 1 98.31 91 GLY B O 1
ATOM 1657 N N . SER B 1 92 ? 10.617 -7.09 0.803 1 98.69 92 SER B N 1
ATOM 1658 C CA . SER B 1 92 ? 10.211 -8.445 1.155 1 98.69 92 SER B CA 1
ATOM 1659 C C . SER B 1 92 ? 11.07 -9.484 0.437 1 98.69 92 SER B C 1
ATOM 1661 O O . SER B 1 92 ? 11.562 -10.43 1.057 1 98.69 92 SER B O 1
ATOM 1663 N N . VAL B 1 93 ? 11.258 -9.281 -0.831 1 98.44 93 VAL B N 1
ATOM 1664 C CA . VAL B 1 93 ? 12.039 -10.227 -1.619 1 98.44 93 VAL B CA 1
ATOM 1665 C C . VAL B 1 93 ? 13.492 -10.211 -1.147 1 98.44 93 VAL B C 1
ATOM 1667 O O . VAL B 1 93 ? 14.141 -11.25 -1.083 1 98.44 93 VAL B O 1
ATOM 1670 N N . ALA B 1 94 ? 14.016 -9.055 -0.786 1 96.75 94 ALA B N 1
ATOM 1671 C CA . ALA B 1 94 ? 15.398 -8.906 -0.35 1 96.75 94 ALA B CA 1
ATOM 1672 C C . ALA B 1 94 ? 15.656 -9.656 0.953 1 96.75 94 ALA B C 1
ATOM 1674 O O . ALA B 1 94 ? 16.797 -10.008 1.264 1 96.75 94 ALA B O 1
ATOM 1675 N N . LEU B 1 95 ? 14.633 -9.914 1.74 1 96.56 95 LEU B N 1
ATOM 1676 C CA . LEU B 1 95 ? 14.773 -10.57 3.037 1 96.56 95 LEU B CA 1
ATOM 1677 C C . LEU B 1 95 ? 14.859 -12.086 2.879 1 96.56 95 LEU B C 1
ATOM 1679 O O . LEU B 1 95 ? 15.227 -12.789 3.818 1 96.56 95 LEU B O 1
ATOM 1683 N N . VAL B 1 96 ? 14.43 -12.57 1.738 1 97.12 96 VAL B N 1
ATOM 1684 C CA . VAL B 1 96 ? 14.383 -14.008 1.509 1 97.12 96 VAL B CA 1
ATOM 1685 C C . VAL B 1 96 ? 15.539 -14.43 0.61 1 97.12 96 VAL B C 1
ATOM 1687 O O . VAL B 1 96 ? 15.578 -14.086 -0.573 1 97.12 96 VAL B O 1
ATOM 1690 N N . GLY B 1 97 ? 16.5 -15.133 1.204 1 95.5 97 GLY B N 1
ATOM 1691 C CA . GLY B 1 97 ? 17.688 -15.562 0.47 1 95.5 97 GLY B CA 1
ATOM 1692 C C . GLY B 1 97 ? 17.359 -16.297 -0.818 1 95.5 97 GLY B C 1
ATOM 1693 O O . GLY B 1 97 ? 16.594 -17.266 -0.81 1 95.5 97 GLY B O 1
ATOM 1694 N N . GLY B 1 98 ? 17.891 -15.734 -1.969 1 96.06 98 GLY B N 1
ATOM 1695 C CA . GLY B 1 98 ? 17.75 -16.406 -3.248 1 96.06 98 GLY B CA 1
ATOM 1696 C C . GLY B 1 98 ? 16.406 -16.141 -3.916 1 96.06 98 GLY B C 1
ATOM 1697 O O . GLY B 1 98 ? 16.141 -16.656 -5.008 1 96.06 98 GLY B O 1
ATOM 1698 N N . ALA B 1 99 ? 15.578 -15.352 -3.303 1 98.06 99 ALA B N 1
ATOM 1699 C CA . ALA B 1 99 ? 14.266 -15.086 -3.875 1 98.06 99 ALA B CA 1
ATOM 1700 C C . ALA B 1 99 ? 14.359 -14.109 -5.043 1 98.06 99 ALA B C 1
ATOM 1702 O O . ALA B 1 99 ? 15.359 -13.398 -5.184 1 98.06 99 ALA B O 1
ATOM 1703 N N . ARG B 1 100 ? 13.375 -14.109 -5.855 1 98.62 100 ARG B N 1
ATOM 1704 C CA . ARG B 1 100 ? 13.266 -13.234 -7.02 1 98.62 100 ARG B CA 1
ATOM 1705 C C . ARG B 1 100 ? 11.891 -12.57 -7.078 1 98.62 100 ARG B C 1
ATOM 1707 O O . ARG B 1 100 ? 10.93 -13.07 -6.496 1 98.62 100 ARG B O 1
ATOM 1714 N N . LEU B 1 101 ? 11.867 -11.445 -7.723 1 98.75 101 LEU B N 1
ATOM 1715 C CA . LEU B 1 101 ? 10.609 -10.758 -7.977 1 98.75 101 LEU B CA 1
ATOM 1716 C C . LEU B 1 101 ? 10.18 -10.922 -9.43 1 98.75 101 LEU B C 1
ATOM 1718 O O . LEU B 1 101 ? 11 -10.82 -10.344 1 98.75 101 LEU B O 1
ATOM 1722 N N . TRP B 1 102 ? 8.93 -11.305 -9.633 1 98.75 102 TRP B N 1
ATOM 1723 C CA . TRP B 1 102 ? 8.336 -11.32 -10.961 1 98.75 102 TRP B CA 1
ATOM 1724 C C . TRP B 1 102 ? 7.277 -10.227 -11.102 1 98.75 102 TRP B C 1
ATOM 1726 O O . TRP B 1 102 ? 6.242 -10.266 -10.43 1 98.75 102 TRP B O 1
ATOM 1736 N N . THR B 1 103 ? 7.551 -9.266 -11.914 1 98.31 103 THR B N 1
ATOM 1737 C CA . THR B 1 103 ? 6.66 -8.125 -12.125 1 98.31 103 THR B CA 1
ATOM 1738 C C . THR B 1 103 ? 6.688 -7.688 -13.586 1 98.31 103 THR B C 1
ATOM 1740 O O . THR B 1 103 ? 7.676 -7.902 -14.289 1 98.31 103 THR B O 1
ATOM 1743 N N . ARG B 1 104 ? 5.613 -7.121 -13.953 1 97.06 104 ARG B N 1
ATOM 1744 C CA . ARG B 1 104 ? 5.559 -6.543 -15.289 1 97.06 104 ARG B CA 1
ATOM 1745 C C . ARG B 1 104 ? 5.719 -5.027 -15.234 1 97.06 104 ARG B C 1
ATOM 1747 O O . ARG B 1 104 ? 5.746 -4.363 -16.281 1 97.06 104 ARG B O 1
ATOM 1754 N N . ASP B 1 105 ? 5.816 -4.492 -14.07 1 97.12 105 ASP B N 1
ATOM 1755 C CA . ASP B 1 105 ? 6.027 -3.059 -13.898 1 97.12 105 ASP B CA 1
ATOM 1756 C C . ASP B 1 105 ? 7.473 -2.676 -14.211 1 97.12 105 ASP B C 1
ATOM 1758 O O . ASP B 1 105 ? 8.398 -3.074 -13.5 1 97.12 105 ASP B O 1
ATOM 1762 N N . LYS B 1 106 ? 7.629 -1.817 -15.227 1 97.12 106 LYS B N 1
ATOM 1763 C CA . LYS B 1 106 ? 8.953 -1.45 -15.703 1 97.12 106 LYS B CA 1
ATOM 1764 C C . LYS B 1 106 ? 9.719 -0.656 -14.648 1 97.12 106 LYS B C 1
ATOM 1766 O O . LYS B 1 106 ? 10.938 -0.784 -14.531 1 97.12 106 LYS B O 1
ATOM 1771 N N . ARG B 1 107 ? 9.07 0.167 -13.945 1 97.75 107 ARG B N 1
ATOM 1772 C CA . ARG B 1 107 ? 9.727 0.968 -12.914 1 97.75 107 ARG B CA 1
ATOM 1773 C C . ARG B 1 107 ? 10.195 0.095 -11.758 1 97.75 107 ARG B C 1
ATOM 1775 O O . ARG B 1 107 ? 11.281 0.3 -11.219 1 97.75 107 ARG B O 1
ATOM 1782 N N . LEU B 1 108 ? 9.359 -0.877 -11.43 1 98 108 LEU B N 1
ATOM 1783 C CA . LEU B 1 108 ? 9.734 -1.81 -10.375 1 98 108 LEU B CA 1
ATOM 1784 C C . LEU B 1 108 ? 10.891 -2.701 -10.82 1 98 108 LEU B C 1
ATOM 1786 O O . LEU B 1 108 ? 11.797 -2.99 -10.039 1 98 108 LEU B O 1
ATOM 1790 N N . LYS B 1 109 ? 10.93 -3.082 -12.055 1 97.56 109 LYS B N 1
ATOM 1791 C CA . LYS B 1 109 ? 12.055 -3.848 -12.594 1 97.56 109 LYS B CA 1
ATOM 1792 C C . LYS B 1 109 ? 13.352 -3.059 -12.492 1 97.56 109 LYS B C 1
ATOM 1794 O O . LYS B 1 109 ? 14.383 -3.598 -12.078 1 97.56 109 LYS B O 1
ATOM 1799 N N . ALA B 1 110 ? 13.25 -1.815 -12.875 1 97.38 110 ALA B N 1
ATOM 1800 C CA . ALA B 1 110 ? 14.438 -0.964 -12.828 1 97.38 110 ALA B CA 1
ATOM 1801 C C . ALA B 1 110 ? 14.945 -0.814 -11.398 1 97.38 110 ALA B C 1
ATOM 1803 O O . ALA B 1 110 ? 16.156 -0.841 -11.164 1 97.38 110 ALA B O 1
ATOM 1804 N N . ALA B 1 111 ? 14.055 -0.675 -10.477 1 97.25 111 ALA B N 1
ATOM 1805 C CA . ALA B 1 111 ? 14.43 -0.546 -9.07 1 97.25 111 ALA B CA 1
ATOM 1806 C C . ALA B 1 111 ? 15.102 -1.821 -8.57 1 97.25 111 ALA B C 1
ATOM 1808 O O . ALA B 1 111 ? 16.031 -1.763 -7.766 1 97.25 111 ALA B O 1
ATOM 1809 N N . CYS B 1 112 ? 14.578 -2.975 -8.969 1 96.81 112 CYS B N 1
ATOM 1810 C CA . CYS B 1 112 ? 15.188 -4.246 -8.609 1 96.81 112 CYS B CA 1
ATOM 1811 C C . CYS B 1 112 ? 16.641 -4.297 -9.07 1 96.81 112 CYS B C 1
ATOM 1813 O O . CYS B 1 112 ? 17.531 -4.637 -8.289 1 96.81 112 CYS B O 1
ATOM 1815 N N . ALA B 1 113 ? 16.859 -3.93 -10.305 1 94.25 113 ALA B N 1
ATOM 1816 C CA . ALA B 1 113 ? 18.203 -3.955 -10.883 1 94.25 113 ALA B CA 1
ATOM 1817 C C . ALA B 1 113 ? 19.156 -3.068 -10.094 1 94.25 113 ALA B C 1
ATOM 1819 O O . ALA B 1 113 ? 20.281 -3.471 -9.797 1 94.25 113 ALA B O 1
ATOM 1820 N N . GLU B 1 114 ? 18.703 -1.972 -9.695 1 93.25 114 GLU B N 1
ATOM 1821 C CA . GLU B 1 114 ? 19.531 -0.988 -9.008 1 93.25 114 GLU B CA 1
ATOM 1822 C C . GLU B 1 114 ? 19.75 -1.37 -7.547 1 93.25 114 GLU B C 1
ATOM 1824 O O . GLU B 1 114 ? 20.75 -0.971 -6.934 1 93.25 114 GLU B O 1
ATOM 1829 N N . SER B 1 115 ? 18.875 -2.154 -7.016 1 93.88 115 SER B N 1
ATOM 1830 C CA . SER B 1 115 ? 18.922 -2.486 -5.598 1 93.88 115 SER B CA 1
ATOM 1831 C C . SER B 1 115 ? 19.531 -3.873 -5.375 1 93.88 115 SER B C 1
ATOM 1833 O O . SER B 1 115 ? 19.609 -4.344 -4.242 1 93.88 115 SER B O 1
ATOM 1835 N N . GLY B 1 116 ? 19.844 -4.586 -6.43 1 93.19 116 GLY B N 1
ATOM 1836 C CA . GLY B 1 116 ? 20.438 -5.91 -6.324 1 93.19 116 GLY B CA 1
ATOM 1837 C C . GLY B 1 116 ? 19.422 -6.996 -6.02 1 93.19 116 GLY B C 1
ATOM 1838 O O . GLY B 1 116 ? 19.766 -8.031 -5.441 1 93.19 116 GLY B O 1
ATOM 1839 N N . VAL B 1 117 ? 18.219 -6.703 -6.215 1 95 117 VAL B N 1
ATOM 1840 C CA . VAL B 1 117 ? 17.188 -7.711 -6.062 1 95 117 VAL B CA 1
ATOM 1841 C C . VAL B 1 117 ? 16.984 -8.453 -7.383 1 95 117 VAL B C 1
ATOM 1843 O O . VAL B 1 117 ? 16.844 -7.832 -8.438 1 95 117 VAL B O 1
ATOM 1846 N N . ALA B 1 118 ? 17 -9.719 -7.324 1 95.75 118 ALA B N 1
ATOM 1847 C CA . ALA B 1 118 ? 16.922 -10.539 -8.531 1 95.75 118 ALA B CA 1
ATOM 1848 C C . ALA B 1 118 ? 15.5 -10.539 -9.094 1 95.75 118 ALA B C 1
ATOM 1850 O O . ALA B 1 118 ? 14.523 -10.539 -8.344 1 95.75 118 ALA B O 1
ATOM 1851 N N . LEU B 1 119 ? 15.406 -10.5 -10.406 1 96.69 119 LEU B N 1
ATOM 1852 C CA . LEU B 1 119 ? 14.148 -10.602 -11.125 1 96.69 119 LEU B CA 1
ATOM 1853 C C . LEU B 1 119 ? 13.961 -12.008 -11.695 1 96.69 119 LEU B C 1
ATOM 1855 O O . LEU B 1 119 ? 14.93 -12.648 -12.109 1 96.69 119 LEU B O 1
ATOM 1859 N N . ALA B 1 120 ? 12.688 -12.367 -11.602 1 93.62 120 ALA B N 1
ATOM 1860 C CA . ALA B 1 120 ? 12.391 -13.633 -12.273 1 93.62 120 ALA B CA 1
ATOM 1861 C C . ALA B 1 120 ? 12.43 -13.477 -13.789 1 93.62 120 ALA B C 1
ATOM 1863 O O . ALA B 1 120 ? 11.992 -12.453 -14.32 1 93.62 120 ALA B O 1
ATOM 1864 N N . GLU B 1 121 ? 13.164 -14.312 -14.422 1 74.25 121 GLU B N 1
ATOM 1865 C CA . GLU B 1 121 ? 13.352 -14.258 -15.867 1 74.25 121 GLU B CA 1
ATOM 1866 C C . GLU B 1 121 ? 12.031 -14.484 -16.594 1 74.25 121 GLU B C 1
ATOM 1868 O O . GLU B 1 121 ? 11.211 -15.305 -16.172 1 74.25 121 GLU B O 1
ATOM 1873 N N . GLU B 1 122 ? 11.523 -13.336 -17.344 1 65.94 122 GLU B N 1
ATOM 1874 C CA . GLU B 1 122 ? 10.367 -13.539 -18.219 1 65.94 122 GLU B CA 1
ATOM 1875 C C . GLU B 1 122 ? 10.711 -14.484 -19.375 1 65.94 122 GLU B C 1
ATOM 1877 O O . GLU B 1 122 ? 11.828 -14.453 -19.891 1 65.94 122 GLU B O 1
ATOM 1882 N N . VAL B 1 123 ? 10.273 -15.719 -19.312 1 55.06 123 VAL B N 1
ATOM 1883 C CA . VAL B 1 123 ? 10.578 -16.609 -20.438 1 55.06 123 VAL B CA 1
ATOM 1884 C C . VAL B 1 123 ? 10.125 -15.969 -21.75 1 55.06 123 VAL B C 1
ATOM 1886 O O . VAL B 1 123 ? 8.977 -15.547 -21.875 1 55.06 123 VAL B O 1
ATOM 1889 N N . SER B 1 124 ? 11.18 -15.289 -22.578 1 43.84 124 SER B N 1
ATOM 1890 C CA . SER B 1 124 ? 10.93 -14.859 -23.953 1 43.84 124 SER B CA 1
ATOM 1891 C C . SER B 1 124 ? 10.227 -15.945 -24.75 1 43.84 124 SER B C 1
ATOM 1893 O O . SER B 1 124 ? 10.461 -17.141 -24.531 1 43.84 124 SER B O 1
#

Secondary structure (DSSP, 8-state):
-EEEPHHHHHHHHHS--HHHHHHHHTT-EEE-HHHHHHHHHS--TTHHHHHHHHHTSEEPPPPPHHHHHHHHHHTT-TTSS--HHHHHHHHHHHHSTT-EEE---HHHHHHHHHHTPPBP----/-EEEPHHHHHHHHHS--HHHHHHHHTT-EEE-HHHHHHHHHS--TTHHHHHHHHHTSEEPPPPPHHHHHHHHHHTT-TTSS--HHHHHHHHHHHHSTT-EEE---HHHHHHHHHHTPPBP----

Sequence (248 aa):
MILVDTSVWIEHLRAADARLVELLGDDEAGCHPLVIEELALGSIKQRDVVLDLLANLYQFPVVTHDEVLRLVGRRRLWGRGLGAVDANLLGSVALVGGARLWTRDKRLKAACAESGVALAEEVSMILVDTSVWIEHLRAADARLVELLGDDEAGCHPLVIEELALGSIKQRDVVLDLLANLYQFPVVTHDEVLRLVGRRRLWGRGLGAVDANLLGSVALVGGARLWTRDKRLKAACAESGVALAEEVS

Radius of gyration: 18.38 Å; Cα contacts (8 Å, |Δi|>4): 389; chains: 2; bounding box: 41×54×41 Å

Solvent-accessible surface area (backbone atoms only — not comparable to full-atom values): 13704 Å² total; per-residue (Å²): 87,30,39,53,31,53,63,45,50,56,48,30,75,75,47,77,41,70,66,57,52,50,30,53,74,66,71,32,42,26,28,40,69,63,39,52,45,34,52,61,22,38,81,60,80,64,46,70,60,51,53,51,55,53,70,70,34,53,68,52,61,83,62,50,71,68,55,43,54,48,49,36,60,76,64,60,47,41,64,55,82,52,50,44,68,54,49,41,50,55,51,22,37,66,72,37,87,83,27,18,40,34,66,70,48,66,55,57,52,51,49,27,62,76,66,73,40,49,63,49,79,75,84,128,85,30,39,53,32,54,63,45,50,56,47,32,75,74,47,78,41,68,67,58,53,52,30,53,73,67,72,35,42,26,27,40,67,62,38,52,45,35,54,61,22,38,82,59,80,64,48,70,60,52,54,53,54,53,70,68,36,54,68,54,61,82,62,48,69,68,53,42,53,48,49,36,61,75,64,60,48,39,63,53,82,52,48,45,66,53,48,41,50,55,50,22,37,67,72,39,88,83,28,17,41,33,65,70,48,66,54,59,51,52,49,27,63,76,66,71,39,49,64,48,79,75,83,128

Organism: Mycobacterium tuberculosis (strain CDC 1551 / Oshkosh) (NCBI:txid83331)

Foldseek 3Di:
DEEEALQRVVVCQVPNDPVVVVCVVVLNYAYEPVSLVVVLPDDGPPNVVVSVSNVPHHYFDFDDPVQLVVLCVVLVLPPLPDDPVLSRVLSRQVVDPPYAYEDPDPSSVVSCVSSVGHHDDPPD/DEEEALQRVVVCQVPNDPVVVVCVVVLNYAYEPVSLVVVLPDDGPPNVVVSVSNVPHHYFDFDDPVQLVVLCVVLVLPPLPDDPVLSRVLSRQVVDPPYAYEDPDPSSVVSCVSSVGHHDDPPD

pLDDT: mean 96.27, std 7.08, range [43.84, 98.88]